Protein AF-A0AA41UBZ9-F1 (afdb_monomer)

Sequence (187 aa):
MSTANATAPNPLERLNDTIEAIHALTWMLHNTIRTGDDFADCASGIHTILTQQERALEGVYNDLHVSQAASAATPAKALRVVEPIGINSVRVTEPDGRMFITTPELAGVASTDTPVIWEEDATATATELRNRFIAEKVKEGVDVKDIAQAVNLRRAAVERIARQLQGEEPETPAEPATKPATGRKAS

Organism: NCBI:txid1335043

Radius of gyration: 28.23 Å; Cα contacts (8 Å, |Δi|>4): 101; chains: 1; bounding box: 41×63×103 Å

Mean predicted aligned error: 16.14 Å

Foldseek 3Di:
DDPDPPDDDDLVVLVVVLVVLVVVLVVVVVVCVVVVPDVVVCVVVSVVSVVVSVVSVVVSVVVVVVVVVVVVVPPPQPDFPWDDPDDFWTWGQHPVRDIDIDGCVVVVNPPPPDPPPPPPVPVDDPVNVLLVVLQVCVVVVHDLVVSCVVSVHDSVVSVQSNCVVVVNDPPPPDDPPDDPPDDDDDD

Structure (mmCIF, N/CA/C/O backbone):
data_AF-A0AA41UBZ9-F1
#
_entry.id   AF-A0AA41UBZ9-F1
#
loop_
_atom_site.group_PDB
_atom_site.id
_atom_site.type_symbol
_atom_site.label_atom_id
_atom_site.label_alt_id
_atom_site.label_comp_id
_atom_site.label_asym_id
_atom_site.label_entity_id
_atom_site.label_seq_id
_atom_site.pdbx_PDB_ins_code
_atom_site.Cartn_x
_atom_site.Cartn_y
_atom_site.Cartn_z
_atom_site.occupancy
_atom_site.B_iso_or_equiv
_atom_site.auth_seq_id
_atom_site.auth_comp_id
_atom_site.auth_asym_id
_atom_site.auth_atom_id
_atom_site.pdbx_PDB_model_num
ATOM 1 N N . MET A 1 1 ? -12.994 -34.336 -20.517 1.00 56.88 1 MET A N 1
ATOM 2 C CA . MET A 1 1 ? -13.003 -33.232 -19.536 1.00 56.88 1 MET A CA 1
ATOM 3 C C . MET A 1 1 ? -11.861 -32.303 -19.903 1.00 56.88 1 MET A C 1
ATOM 5 O O . MET A 1 1 ? -10.718 -32.712 -19.786 1.00 56.88 1 MET A O 1
ATOM 9 N N . SER A 1 2 ? -12.170 -31.143 -20.484 1.00 58.28 2 SER A N 1
ATOM 10 C CA . SER A 1 2 ? -11.165 -30.166 -20.916 1.00 58.28 2 SER A CA 1
ATOM 11 C C . SER A 1 2 ? -10.818 -29.279 -19.723 1.00 58.28 2 SER A C 1
ATOM 13 O O . SER A 1 2 ? -11.692 -28.572 -19.224 1.00 58.28 2 SER A O 1
ATOM 15 N N . THR A 1 3 ? -9.588 -29.353 -19.221 1.00 66.38 3 THR A N 1
ATOM 16 C CA . THR A 1 3 ? -9.070 -28.392 -18.242 1.00 66.38 3 THR A CA 1
ATOM 17 C C . THR A 1 3 ? -8.775 -27.106 -18.998 1.00 66.38 3 THR A C 1
ATOM 19 O O . THR A 1 3 ? -7.716 -26.973 -19.611 1.00 66.38 3 THR A O 1
ATOM 22 N N . ALA A 1 4 ? -9.748 -26.194 -19.027 1.00 62.50 4 ALA A N 1
ATOM 23 C CA . ALA A 1 4 ? -9.531 -24.852 -19.539 1.00 62.50 4 ALA A CA 1
ATOM 24 C C . ALA A 1 4 ? -8.310 -24.268 -18.819 1.00 62.50 4 ALA A C 1
ATOM 26 O O . ALA A 1 4 ? -8.281 -24.205 -17.590 1.00 62.50 4 ALA A O 1
ATOM 27 N N . ASN A 1 5 ? -7.280 -23.935 -19.593 1.00 69.19 5 ASN A N 1
ATOM 28 C CA . ASN A 1 5 ? -6.050 -23.346 -19.093 1.00 69.19 5 ASN A CA 1
ATOM 29 C C . ASN A 1 5 ? -6.406 -21.932 -18.620 1.00 69.19 5 ASN A C 1
ATOM 31 O O . ASN A 1 5 ? -6.471 -21.009 -19.429 1.00 69.19 5 ASN A O 1
ATOM 35 N N . ALA A 1 6 ? -6.781 -21.794 -17.348 1.00 73.81 6 ALA A N 1
ATOM 36 C CA . ALA A 1 6 ?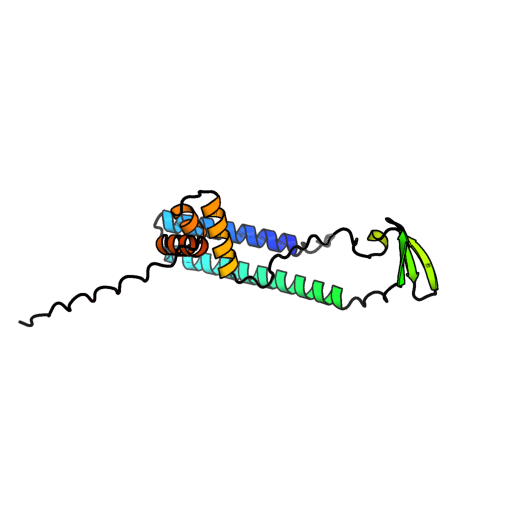 -7.095 -20.503 -16.763 1.00 73.81 6 ALA A CA 1
ATOM 37 C C . ALA A 1 6 ? -5.804 -19.687 -16.758 1.00 73.81 6 ALA A C 1
ATOM 39 O O . ALA A 1 6 ? -4.866 -20.001 -16.025 1.00 73.81 6 ALA A O 1
ATOM 40 N N . THR A 1 7 ? -5.735 -18.685 -17.632 1.00 84.31 7 THR A N 1
ATOM 41 C CA . THR A 1 7 ? -4.652 -17.706 -17.628 1.00 84.31 7 THR A CA 1
ATOM 42 C C . THR A 1 7 ? -4.556 -17.122 -16.226 1.00 84.31 7 THR A C 1
ATOM 44 O O . THR A 1 7 ? -5.570 -16.696 -15.670 1.00 84.31 7 THR A O 1
ATOM 47 N N . ALA A 1 8 ? -3.359 -17.153 -15.638 1.00 80.75 8 ALA A N 1
ATOM 48 C CA . ALA A 1 8 ? -3.143 -16.571 -14.323 1.00 80.75 8 ALA A CA 1
ATOM 49 C C . ALA A 1 8 ? -3.578 -15.090 -14.344 1.00 80.75 8 ALA A C 1
ATOM 51 O O . ALA A 1 8 ? -3.263 -14.395 -15.316 1.00 80.75 8 ALA A O 1
ATOM 52 N N . PRO A 1 9 ? -4.315 -14.620 -13.321 1.00 82.44 9 PRO A N 1
ATOM 53 C CA . PRO A 1 9 ? -4.788 -13.241 -13.267 1.00 82.44 9 PRO A CA 1
ATOM 54 C C . PRO A 1 9 ? -3.613 -12.263 -13.281 1.00 82.44 9 PRO A C 1
ATOM 56 O O . PRO A 1 9 ? -2.533 -12.559 -12.757 1.00 82.44 9 PRO A O 1
ATOM 59 N N . ASN A 1 10 ? -3.827 -11.100 -13.896 1.00 88.06 10 ASN A N 1
ATOM 60 C CA . ASN A 1 10 ? -2.797 -10.080 -14.042 1.00 88.06 10 ASN A CA 1
ATOM 61 C C . ASN A 1 10 ? -2.319 -9.626 -12.643 1.00 88.06 10 ASN A C 1
ATOM 63 O O . ASN A 1 10 ? -3.159 -9.386 -11.771 1.00 88.06 10 ASN A O 1
ATOM 67 N N . PRO A 1 11 ? -1.001 -9.474 -12.392 1.00 85.81 11 PRO A N 1
ATOM 68 C CA . PRO A 1 11 ? -0.491 -8.965 -11.116 1.00 85.81 11 PRO A CA 1
ATOM 69 C C . PRO A 1 11 ? -1.146 -7.653 -10.658 1.00 85.81 11 PRO A C 1
ATOM 71 O O . PRO A 1 11 ? -1.350 -7.463 -9.462 1.00 85.81 11 PRO A O 1
ATOM 74 N N . LEU A 1 12 ? -1.529 -6.777 -11.594 1.00 84.00 12 LEU A N 1
ATOM 75 C CA . LEU A 1 12 ? -2.236 -5.529 -11.294 1.00 84.00 12 LEU A CA 1
ATOM 76 C C . LEU A 1 12 ? -3.670 -5.758 -10.797 1.00 84.00 12 LEU A C 1
ATOM 78 O O . LEU A 1 12 ? -4.114 -5.056 -9.894 1.00 84.00 12 LEU A O 1
ATOM 82 N N . GLU A 1 13 ? -4.381 -6.748 -11.340 1.00 86.88 13 GLU A N 1
ATOM 83 C CA . GLU A 1 13 ? -5.726 -7.115 -10.869 1.00 86.88 13 GLU A CA 1
ATOM 84 C C . GLU A 1 13 ? -5.648 -7.665 -9.442 1.00 86.88 13 GLU A C 1
ATOM 86 O O . GLU A 1 13 ? -6.356 -7.199 -8.556 1.00 86.88 13 GLU A O 1
ATOM 91 N N . ARG A 1 14 ? -4.689 -8.563 -9.181 1.00 87.44 14 ARG A N 1
ATOM 92 C CA . ARG A 1 14 ? -4.442 -9.106 -7.835 1.00 87.44 14 ARG A CA 1
ATOM 93 C C . ARG A 1 14 ? -4.055 -8.025 -6.821 1.00 87.44 14 ARG A C 1
ATOM 95 O O . ARG A 1 14 ? -4.413 -8.123 -5.646 1.00 87.44 14 ARG A O 1
ATOM 102 N N . LEU A 1 15 ? -3.307 -7.008 -7.254 1.00 86.94 15 LEU A N 1
ATOM 103 C CA . LEU A 1 15 ? -2.982 -5.856 -6.415 1.00 86.94 15 LEU A CA 1
ATOM 104 C C . LEU A 1 15 ? -4.244 -5.062 -6.064 1.00 86.94 15 LEU A C 1
ATOM 106 O O . LEU A 1 15 ? -4.436 -4.728 -4.897 1.00 86.94 15 LEU A O 1
ATOM 110 N N . ASN A 1 16 ? -5.109 -4.802 -7.047 1.00 84.81 16 ASN A N 1
ATOM 111 C CA . ASN A 1 16 ? -6.379 -4.116 -6.820 1.00 84.81 16 ASN A CA 1
ATOM 112 C C . ASN A 1 16 ? -7.273 -4.892 -5.839 1.00 84.81 16 ASN A C 1
ATOM 114 O O . ASN A 1 16 ? -7.763 -4.308 -4.875 1.00 84.81 16 ASN A O 1
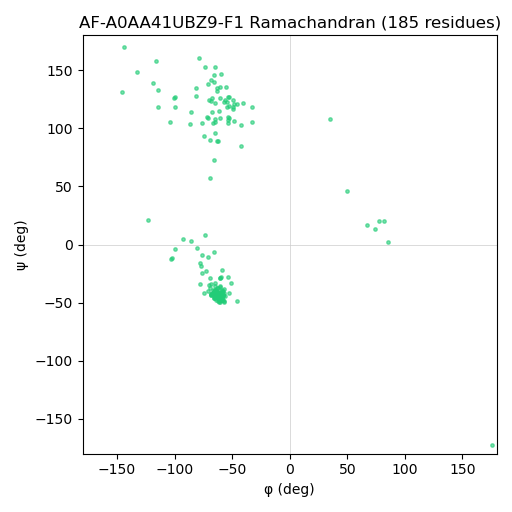ATOM 118 N N . ASP A 1 17 ? -7.387 -6.212 -6.005 1.00 85.69 17 ASP A N 1
ATOM 119 C CA . ASP A 1 17 ? -8.135 -7.079 -5.083 1.00 85.69 17 ASP A CA 1
ATOM 120 C C . ASP A 1 17 ? -7.603 -6.975 -3.642 1.00 85.69 17 ASP A C 1
ATOM 122 O O . ASP A 1 17 ? -8.367 -6.929 -2.675 1.00 85.69 17 ASP A O 1
ATOM 126 N N . THR A 1 18 ? -6.277 -6.895 -3.485 1.00 90.50 18 THR A N 1
ATOM 127 C CA . THR A 1 18 ? -5.636 -6.731 -2.171 1.00 90.50 18 THR A CA 1
ATOM 128 C C . THR A 1 18 ? -5.955 -5.358 -1.565 1.00 90.50 18 THR A C 1
ATOM 130 O O . THR A 1 18 ? -6.254 -5.257 -0.375 1.00 90.50 18 THR A O 1
ATOM 133 N N . ILE A 1 19 ? -5.943 -4.289 -2.369 1.00 82.19 19 ILE A N 1
ATOM 134 C CA . ILE A 1 19 ? -6.313 -2.935 -1.925 1.00 82.19 19 ILE A CA 1
ATOM 135 C C . ILE A 1 19 ? -7.766 -2.907 -1.434 1.00 82.19 19 I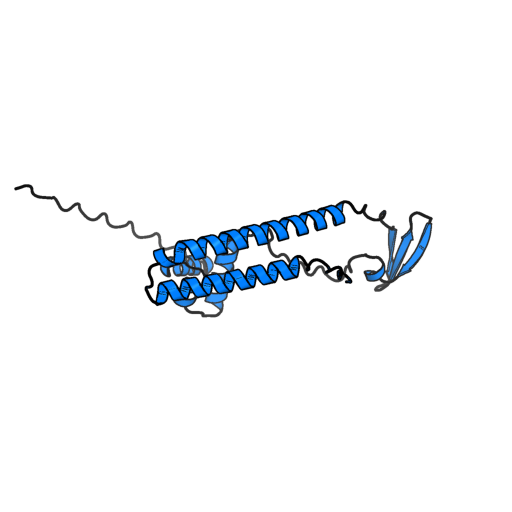LE A C 1
ATOM 137 O O . ILE A 1 19 ? -8.043 -2.392 -0.348 1.00 82.19 19 ILE A O 1
ATOM 141 N N . GLU A 1 20 ? -8.691 -3.498 -2.189 1.00 84.44 20 GLU A N 1
ATOM 142 C CA . GLU A 1 20 ? -10.101 -3.592 -1.802 1.00 84.44 20 GLU A CA 1
ATOM 143 C C . GLU A 1 20 ? -10.285 -4.387 -0.502 1.00 84.44 20 GLU A C 1
ATOM 145 O O . GLU A 1 20 ? -11.025 -3.959 0.392 1.00 84.44 20 GLU A O 1
ATOM 150 N N . ALA A 1 21 ? -9.557 -5.495 -0.338 1.00 84.62 21 ALA A N 1
ATOM 151 C CA . ALA A 1 21 ? -9.578 -6.284 0.890 1.00 84.62 21 ALA A CA 1
ATOM 152 C C . ALA A 1 21 ? -9.042 -5.505 2.105 1.00 84.62 21 ALA A C 1
ATOM 154 O O . ALA A 1 21 ? -9.610 -5.597 3.198 1.00 84.62 21 ALA A O 1
ATOM 155 N N . ILE A 1 22 ? -7.986 -4.702 1.927 1.00 87.38 22 ILE A N 1
ATOM 156 C CA . ILE A 1 22 ? -7.454 -3.825 2.979 1.00 87.38 22 ILE A CA 1
ATOM 157 C C . ILE A 1 22 ? -8.492 -2.767 3.365 1.00 87.38 22 ILE A C 1
ATOM 159 O O . ILE A 1 22 ? -8.746 -2.584 4.556 1.00 87.38 22 ILE A O 1
ATOM 163 N N . HIS A 1 23 ? -9.149 -2.120 2.399 1.00 83.50 23 HIS A N 1
ATOM 164 C CA . HIS A 1 23 ? -10.219 -1.159 2.686 1.00 83.50 23 HIS A CA 1
ATOM 165 C C . HIS A 1 23 ? -11.377 -1.796 3.465 1.00 83.50 23 HIS A C 1
ATOM 167 O O . HIS A 1 23 ? -11.857 -1.215 4.444 1.00 83.50 23 HIS A O 1
ATOM 173 N N . ALA A 1 24 ? -11.795 -3.004 3.081 1.00 82.00 24 ALA A N 1
ATOM 174 C CA . ALA A 1 24 ? -12.829 -3.750 3.792 1.00 82.00 24 ALA A CA 1
ATOM 175 C C . ALA A 1 24 ? -12.410 -4.071 5.239 1.00 82.00 24 ALA A C 1
ATOM 177 O O . ALA A 1 24 ? -13.197 -3.871 6.168 1.00 82.00 24 ALA A O 1
ATOM 178 N N . LEU A 1 25 ? -11.159 -4.496 5.452 1.00 87.31 25 LEU A N 1
ATOM 179 C CA . LEU A 1 25 ? -10.606 -4.736 6.786 1.00 87.31 25 LEU A CA 1
ATOM 180 C C . LEU A 1 25 ? -10.588 -3.453 7.626 1.00 87.31 25 LEU A C 1
ATOM 182 O O . LEU A 1 25 ? -11.034 -3.468 8.772 1.00 87.31 25 LEU A O 1
ATOM 186 N N . THR A 1 26 ? -10.120 -2.335 7.069 1.00 86.19 26 THR A N 1
ATOM 187 C CA . THR A 1 26 ? -10.115 -1.035 7.755 1.00 86.19 26 THR A CA 1
ATOM 188 C C . THR A 1 26 ? -11.523 -0.622 8.177 1.00 86.19 26 THR A C 1
ATOM 190 O O . THR A 1 26 ? -11.721 -0.183 9.312 1.00 86.19 26 THR A O 1
ATOM 193 N N . TRP A 1 27 ? -12.514 -0.802 7.303 1.00 84.06 27 TRP A N 1
ATOM 194 C CA . TRP A 1 27 ? -13.910 -0.500 7.614 1.00 84.06 27 TRP A CA 1
ATOM 195 C C . TRP A 1 27 ? -14.478 -1.414 8.709 1.00 84.06 27 TRP A C 1
ATOM 197 O O . TRP A 1 27 ? -15.176 -0.941 9.610 1.00 84.06 27 TRP A O 1
ATOM 207 N N . MET A 1 28 ? -14.149 -2.707 8.681 1.00 87.94 28 MET A N 1
ATOM 208 C CA . MET A 1 28 ? -14.546 -3.656 9.723 1.00 87.94 28 MET A CA 1
ATOM 209 C C . MET A 1 28 ? -13.963 -3.253 11.083 1.00 87.94 28 MET A C 1
ATOM 211 O O . MET A 1 28 ? -14.715 -3.106 12.044 1.00 87.94 28 MET A O 1
ATOM 215 N N . LEU A 1 29 ? -12.656 -2.974 11.143 1.00 88.25 29 LEU A N 1
ATOM 216 C CA . LEU A 1 29 ? -11.975 -2.516 12.359 1.00 88.25 29 LEU A CA 1
ATOM 217 C C . LEU A 1 29 ? -12.593 -1.226 12.902 1.00 88.25 29 LEU A C 1
ATOM 219 O O . LEU A 1 29 ? -12.836 -1.114 14.102 1.00 88.25 29 LEU A O 1
ATOM 223 N N . HIS A 1 30 ? -12.885 -0.263 12.025 1.00 86.31 30 HIS A N 1
ATOM 224 C CA . HIS A 1 30 ? -13.543 0.979 12.415 1.00 86.31 30 HIS A CA 1
ATOM 225 C C . HIS A 1 30 ? -14.895 0.719 13.092 1.00 86.31 30 HIS A C 1
ATOM 227 O O . HIS A 1 30 ? -15.191 1.323 14.124 1.00 86.31 30 HIS A O 1
ATOM 233 N N . ASN A 1 31 ? -15.702 -0.196 12.547 1.00 84.94 31 ASN A N 1
ATOM 234 C CA . ASN A 1 31 ? -16.989 -0.540 13.141 1.00 84.94 31 ASN A CA 1
ATOM 235 C C . ASN A 1 31 ? -16.849 -1.265 14.478 1.00 84.94 31 ASN A C 1
ATOM 237 O O . ASN A 1 31 ? -17.540 -0.856 15.402 1.00 84.94 31 ASN A O 1
ATOM 241 N N . THR A 1 32 ? -15.938 -2.235 14.609 1.00 87.38 32 THR A N 1
ATOM 242 C CA . THR A 1 32 ? -15.663 -2.936 15.879 1.00 87.38 32 THR A CA 1
ATOM 243 C C . THR A 1 32 ? -15.288 -1.952 16.991 1.00 87.38 32 THR A C 1
ATOM 245 O O . THR A 1 32 ? -15.814 -2.020 18.099 1.00 87.38 32 THR A O 1
ATOM 248 N N . ILE A 1 33 ? -14.431 -0.966 16.688 1.00 87.75 33 ILE A N 1
ATOM 249 C CA . ILE A 1 33 ? -14.075 0.094 17.648 1.00 87.75 33 ILE A CA 1
ATOM 250 C C . ILE A 1 33 ? -15.307 0.936 18.005 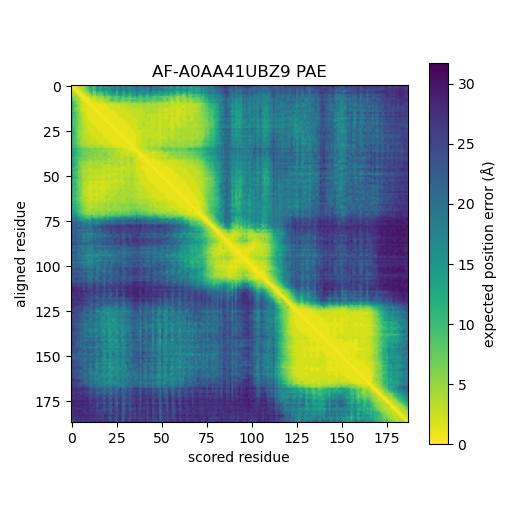1.00 87.75 33 ILE A C 1
ATOM 252 O O . ILE A 1 33 ? -15.512 1.287 19.166 1.00 87.75 33 ILE A O 1
ATOM 256 N N . ARG A 1 34 ? -16.121 1.295 17.007 1.00 87.06 34 ARG A N 1
ATOM 257 C CA . ARG A 1 34 ? -17.271 2.192 17.180 1.00 87.06 34 ARG A CA 1
ATOM 258 C C . ARG A 1 34 ? -18.411 1.551 17.973 1.00 87.06 34 ARG A C 1
ATOM 260 O O . ARG A 1 34 ? -19.106 2.266 18.690 1.00 87.06 34 ARG A O 1
ATOM 267 N N . THR A 1 35 ? -18.636 0.249 17.823 1.00 93.12 35 THR A N 1
ATOM 268 C CA . THR A 1 35 ? -19.663 -0.503 18.561 1.00 93.12 35 THR A CA 1
ATOM 269 C C . THR A 1 35 ? -19.243 -0.809 19.995 1.00 93.12 35 THR A C 1
ATOM 271 O O . THR A 1 35 ? -20.111 -1.024 20.837 1.00 93.12 35 THR A O 1
ATOM 274 N N . GLY A 1 36 ? -17.942 -0.737 20.295 1.00 93.06 36 GLY A N 1
ATOM 275 C CA . GLY A 1 36 ? -17.396 -1.095 21.603 1.00 93.06 36 GLY A CA 1
ATOM 276 C C . GLY A 1 36 ? -17.284 -2.605 21.799 1.00 93.06 36 GLY A C 1
ATOM 277 O O . GLY A 1 36 ? -17.219 -3.056 22.942 1.00 93.06 36 GLY A O 1
ATOM 278 N N . ASP A 1 37 ? -17.279 -3.366 20.703 1.00 90.81 37 ASP A N 1
ATOM 279 C CA . ASP A 1 37 ? -17.047 -4.805 20.741 1.00 90.81 37 ASP A CA 1
ATOM 280 C C . ASP A 1 37 ? -15.613 -5.084 21.216 1.00 90.81 37 ASP A C 1
ATOM 282 O O . ASP A 1 37 ? -14.680 -4.321 20.929 1.00 90.81 37 ASP A O 1
ATOM 286 N N . ASP A 1 38 ? -15.426 -6.177 21.956 1.00 91.62 38 ASP A N 1
ATOM 287 C CA . ASP A 1 38 ? -14.102 -6.544 22.443 1.00 91.62 38 ASP A CA 1
ATOM 288 C C . ASP A 1 38 ? -13.211 -6.967 21.267 1.00 91.62 38 ASP A C 1
ATOM 290 O O . ASP A 1 38 ? -13.506 -7.898 20.513 1.00 91.62 38 ASP A O 1
ATOM 294 N N . PHE A 1 39 ? -12.074 -6.289 21.122 1.00 87.56 39 PHE A N 1
ATOM 295 C CA . PHE A 1 39 ? -11.075 -6.634 20.117 1.00 87.56 39 PHE A CA 1
ATOM 296 C C . PHE A 1 39 ? -10.538 -8.051 20.290 1.00 87.56 39 PHE A C 1
ATOM 298 O O . PHE A 1 39 ? -10.123 -8.659 19.302 1.00 87.56 39 PHE A O 1
ATOM 305 N N . ALA A 1 40 ? -10.541 -8.578 21.517 1.00 89.88 40 ALA A N 1
ATOM 306 C CA . ALA A 1 40 ? -10.102 -9.935 21.801 1.00 89.88 40 ALA A CA 1
ATOM 307 C C . ALA A 1 40 ? -10.895 -10.972 20.991 1.00 89.88 40 ALA A C 1
ATOM 309 O O . ALA A 1 40 ? -10.292 -11.907 20.458 1.00 89.88 40 ALA A O 1
ATOM 310 N N . ASP A 1 41 ? -12.200 -10.755 20.804 1.00 87.12 41 ASP A N 1
ATOM 311 C CA . ASP A 1 41 ? -13.085 -11.682 20.090 1.00 87.12 41 ASP A CA 1
ATOM 312 C C . ASP A 1 41 ? -12.783 -11.731 18.584 1.00 87.12 41 ASP A C 1
ATOM 314 O O . ASP A 1 41 ? -12.965 -12.757 17.929 1.00 87.12 41 ASP A O 1
ATOM 318 N N . CYS A 1 42 ? -12.266 -10.634 18.024 1.00 85.75 42 CYS A N 1
ATOM 319 C CA . CYS A 1 42 ? -11.956 -10.512 16.598 1.00 85.75 42 CYS A CA 1
ATOM 320 C C . CYS A 1 42 ? -10.460 -10.655 16.272 1.00 85.75 42 CYS A C 1
ATOM 322 O O . CYS A 1 42 ? -10.101 -10.814 15.102 1.00 85.75 42 CYS A O 1
ATOM 324 N N . ALA A 1 43 ? -9.573 -10.627 17.272 1.00 83.56 43 ALA A N 1
ATOM 325 C CA . ALA A 1 43 ? -8.122 -10.550 17.085 1.00 83.56 43 ALA A CA 1
ATOM 326 C C . ALA A 1 43 ? -7.557 -11.689 16.221 1.00 83.56 43 ALA A C 1
ATOM 328 O O . ALA A 1 43 ? -6.729 -11.449 15.341 1.00 83.56 43 ALA A O 1
ATOM 329 N N . SER A 1 44 ? -8.028 -12.924 16.424 1.00 83.12 44 SER A N 1
ATOM 330 C CA . SER A 1 44 ? -7.576 -14.085 15.641 1.00 83.12 44 SER A CA 1
ATOM 331 C C . SER A 1 44 ? -8.002 -14.000 14.168 1.00 83.12 44 SER A C 1
ATOM 333 O O . SER A 1 44 ? -7.208 -14.297 13.269 1.00 83.12 44 SER A O 1
ATOM 335 N N . GLY A 1 45 ? -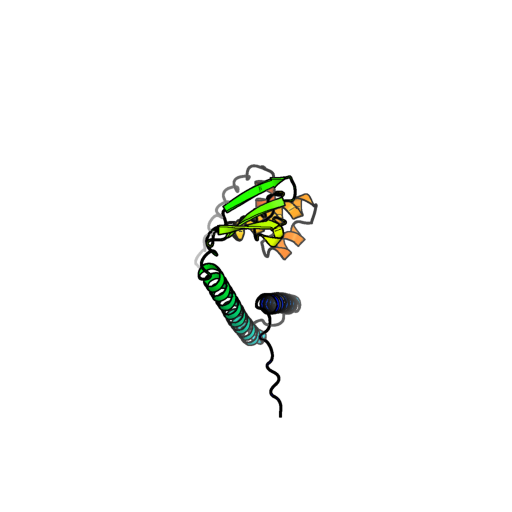9.224 -13.525 13.905 1.00 85.12 45 GLY A N 1
ATOM 336 C CA . GLY A 1 45 ? -9.725 -13.303 12.547 1.00 85.12 45 GLY A CA 1
ATOM 337 C C . GLY A 1 45 ? -8.952 -12.196 11.832 1.00 85.12 45 GLY A C 1
ATOM 338 O O . GLY A 1 45 ? -8.484 -12.394 10.713 1.00 85.12 45 GLY A O 1
ATOM 339 N N . ILE A 1 46 ? -8.726 -11.070 12.514 1.00 86.19 46 ILE A N 1
ATOM 340 C CA . ILE A 1 46 ? -7.931 -9.945 12.001 1.00 86.19 46 ILE A CA 1
ATOM 341 C C . ILE A 1 46 ? -6.510 -10.403 11.660 1.00 86.19 46 ILE A C 1
ATOM 343 O O . ILE A 1 46 ? -6.024 -10.131 10.564 1.00 86.19 46 ILE A O 1
ATOM 347 N N . HIS A 1 47 ? -5.857 -11.141 12.561 1.00 85.50 47 HIS A N 1
ATOM 348 C CA . HIS A 1 47 ? -4.519 -11.677 12.319 1.00 85.50 47 HIS A CA 1
ATOM 349 C C . HIS A 1 47 ? -4.480 -12.607 11.098 1.00 85.50 47 HIS A C 1
ATOM 351 O O . HIS A 1 47 ? -3.568 -12.511 10.275 1.00 85.50 47 HIS A O 1
ATOM 357 N N . THR A 1 48 ? -5.490 -13.468 10.945 1.00 85.69 48 THR A N 1
ATOM 358 C CA . THR A 1 48 ? -5.596 -14.380 9.799 1.00 85.69 48 THR A CA 1
ATOM 359 C C . THR A 1 48 ? -5.733 -13.611 8.488 1.00 85.69 48 THR A C 1
ATOM 361 O O . THR A 1 48 ? -5.017 -13.910 7.534 1.00 85.69 48 THR A O 1
ATOM 364 N N . ILE A 1 49 ? -6.600 -12.593 8.446 1.00 87.00 49 ILE A N 1
ATOM 365 C CA . ILE A 1 49 ? -6.788 -11.751 7.258 1.00 87.00 49 ILE A CA 1
ATOM 366 C C . ILE A 1 49 ? -5.487 -11.022 6.919 1.00 87.00 49 ILE A C 1
ATOM 368 O O . ILE A 1 49 ? -5.039 -11.094 5.780 1.00 87.00 49 ILE A O 1
ATOM 372 N N . LEU A 1 50 ? -4.841 -10.377 7.895 1.00 87.81 50 LEU A N 1
ATOM 373 C CA . LEU A 1 50 ? -3.575 -9.670 7.673 1.00 87.81 50 LEU A CA 1
ATOM 374 C C . LEU A 1 50 ? -2.484 -10.600 7.130 1.00 87.81 50 LEU A C 1
ATOM 376 O O . LEU A 1 50 ? -1.822 -10.253 6.158 1.00 87.81 50 LEU A O 1
ATOM 380 N N . THR A 1 51 ? -2.358 -11.807 7.686 1.00 88.94 51 THR A N 1
ATOM 381 C CA . THR A 1 51 ? -1.400 -12.818 7.205 1.00 88.94 51 THR A CA 1
ATOM 382 C C . THR A 1 51 ? -1.703 -13.252 5.766 1.00 88.94 51 THR A C 1
ATOM 384 O O . THR A 1 51 ? -0.793 -13.501 4.976 1.00 88.94 51 THR A O 1
ATOM 387 N N . GLN A 1 52 ? -2.982 -13.362 5.395 1.00 86.94 52 GLN A N 1
ATOM 388 C CA . GLN A 1 52 ? -3.371 -13.677 4.018 1.00 86.94 52 GLN A CA 1
ATOM 389 C C . GLN A 1 52 ? -3.036 -12.530 3.060 1.00 86.94 52 GLN A C 1
ATOM 391 O O . GLN A 1 52 ? -2.508 -12.792 1.981 1.00 86.94 52 GLN A O 1
ATOM 396 N N . GLN A 1 53 ? -3.292 -11.282 3.462 1.00 89.69 53 GLN A N 1
ATOM 397 C CA . GLN A 1 53 ? -2.964 -10.106 2.653 1.00 89.69 53 GLN A CA 1
ATOM 398 C C . GLN A 1 53 ? -1.451 -9.935 2.477 1.00 89.69 53 GLN A C 1
ATOM 400 O O . GLN A 1 53 ? -0.996 -9.654 1.373 1.00 89.69 53 GLN A O 1
ATOM 405 N N . GLU A 1 54 ? -0.658 -10.183 3.523 1.00 90.06 54 GLU A N 1
ATOM 406 C CA . GLU A 1 54 ? 0.808 -10.179 3.452 1.00 90.06 54 GLU A CA 1
ATOM 407 C C . GLU A 1 54 ? 1.319 -11.171 2.398 1.00 90.06 54 GLU A C 1
ATOM 409 O O . GLU A 1 54 ? 2.068 -10.794 1.498 1.00 90.06 54 GLU A O 1
ATOM 414 N N . ARG A 1 55 ? 0.836 -12.419 2.435 1.00 90.50 55 ARG A N 1
ATOM 415 C CA . ARG A 1 55 ? 1.203 -13.446 1.446 1.00 90.50 55 ARG A CA 1
ATOM 416 C C . ARG A 1 55 ? 0.756 -13.089 0.029 1.00 90.50 55 ARG A C 1
ATOM 418 O O . ARG A 1 55 ? 1.461 -13.392 -0.933 1.00 90.50 55 ARG A O 1
ATOM 425 N N . ALA A 1 56 ? -0.419 -12.479 -0.121 1.00 88.00 56 ALA A N 1
ATOM 426 C CA . ALA A 1 56 ? -0.921 -12.054 -1.424 1.00 88.00 56 ALA A CA 1
ATOM 427 C C . ALA A 1 56 ? -0.028 -10.962 -2.034 1.00 88.00 56 ALA A C 1
ATOM 429 O O . ALA A 1 56 ? 0.369 -11.085 -3.197 1.00 88.00 56 ALA A O 1
ATOM 430 N N . LEU A 1 57 ? 0.342 -9.957 -1.234 1.00 88.56 57 LEU A N 1
ATOM 431 C CA . LEU A 1 57 ? 1.248 -8.876 -1.625 1.00 88.56 57 LEU A CA 1
ATOM 432 C C . LEU A 1 57 ? 2.649 -9.384 -1.956 1.00 88.56 57 LEU A C 1
ATOM 434 O O . LEU A 1 57 ? 3.213 -8.974 -2.967 1.00 88.56 57 LEU A O 1
ATOM 438 N N . GLU A 1 58 ? 3.194 -10.302 -1.158 1.00 92.50 58 GLU A N 1
ATOM 439 C CA . GLU A 1 58 ? 4.484 -10.937 -1.442 1.00 92.50 58 GLU A CA 1
ATOM 440 C C . GLU A 1 58 ? 4.460 -11.661 -2.799 1.00 92.50 58 GLU A C 1
ATOM 442 O O . GLU A 1 58 ? 5.394 -11.545 -3.593 1.00 92.50 58 GLU A O 1
ATOM 447 N N . GLY A 1 59 ? 3.354 -12.342 -3.119 1.00 89.69 59 GLY A N 1
ATOM 448 C CA . GLY A 1 59 ? 3.148 -12.954 -4.430 1.00 89.69 59 GLY A CA 1
ATOM 449 C C . GLY A 1 59 ? 3.165 -11.936 -5.574 1.00 89.69 59 GLY A C 1
ATOM 450 O O . GLY A 1 59 ? 3.893 -12.124 -6.545 1.00 89.69 59 GLY A O 1
ATOM 451 N N . VAL A 1 60 ? 2.408 -10.842 -5.450 1.00 91.19 60 VAL A N 1
ATOM 452 C CA . VAL A 1 60 ? 2.378 -9.767 -6.461 1.00 91.19 60 VAL A CA 1
ATOM 453 C C . VAL A 1 60 ? 3.759 -9.129 -6.632 1.00 91.19 60 VAL A C 1
ATOM 455 O O . VAL A 1 60 ? 4.199 -8.905 -7.759 1.00 91.19 60 VAL A O 1
ATOM 458 N N . TYR A 1 61 ? 4.460 -8.863 -5.530 1.00 90.06 61 TYR A N 1
ATOM 459 C CA . TYR A 1 61 ? 5.805 -8.297 -5.550 1.00 90.06 61 TYR A CA 1
ATOM 460 C C . TYR A 1 61 ? 6.783 -9.186 -6.326 1.00 90.06 61 TYR A C 1
ATOM 462 O O . TYR A 1 61 ? 7.493 -8.702 -7.210 1.00 90.06 61 TYR A O 1
ATOM 470 N N . ASN A 1 62 ? 6.780 -10.492 -6.048 1.00 91.50 62 ASN A N 1
ATOM 471 C CA . ASN A 1 62 ? 7.633 -11.449 -6.746 1.00 91.50 62 ASN A CA 1
ATOM 472 C C . ASN A 1 62 ? 7.312 -11.511 -8.248 1.00 91.50 62 ASN A C 1
ATOM 474 O O . ASN A 1 62 ? 8.233 -11.498 -9.066 1.00 91.50 62 ASN A O 1
ATOM 478 N N . ASP A 1 63 ? 6.031 -11.501 -8.624 1.00 88.88 63 ASP A N 1
ATOM 479 C CA . ASP A 1 63 ? 5.606 -11.517 -10.030 1.00 88.88 63 ASP A CA 1
ATOM 480 C C . ASP A 1 63 ? 6.069 -10.260 -10.787 1.00 88.88 63 ASP A C 1
ATOM 482 O O . ASP A 1 63 ? 6.559 -10.345 -11.920 1.00 88.88 63 ASP A O 1
ATOM 486 N N . LEU A 1 64 ? 5.968 -9.086 -10.155 1.00 88.12 64 LEU A N 1
ATOM 487 C CA . LEU A 1 64 ? 6.455 -7.829 -10.725 1.00 88.12 64 LEU A CA 1
ATOM 488 C C . LEU A 1 64 ?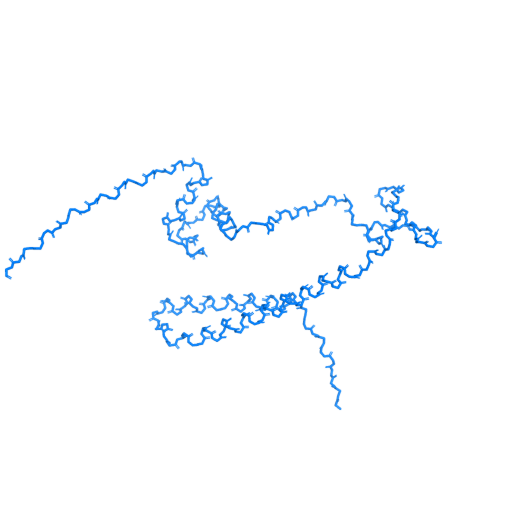 7.979 -7.826 -10.855 1.00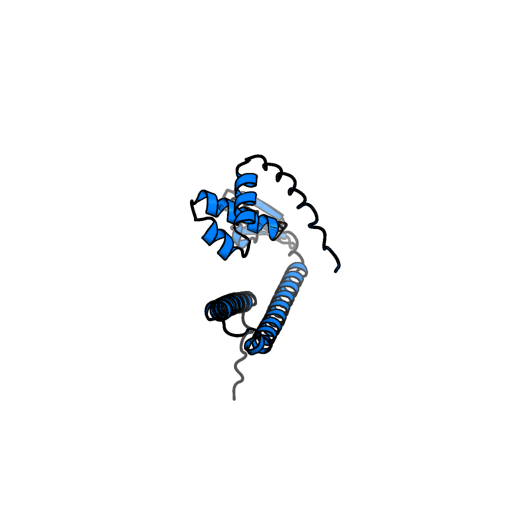 88.12 64 LEU A C 1
ATOM 490 O O . LEU A 1 64 ? 8.499 -7.410 -11.891 1.00 88.12 64 LEU A O 1
ATOM 494 N N . HIS A 1 65 ? 8.699 -8.333 -9.854 1.00 88.88 65 HIS A N 1
ATOM 495 C CA . HIS A 1 65 ? 10.157 -8.402 -9.894 1.00 88.88 65 HIS A CA 1
ATOM 496 C C . HIS A 1 65 ? 10.655 -9.346 -10.998 1.00 88.88 65 HIS A C 1
ATOM 498 O O . HIS A 1 65 ? 11.560 -8.994 -11.755 1.00 88.88 65 HIS A O 1
ATOM 504 N N . VAL A 1 66 ? 10.019 -10.511 -11.159 1.00 89.44 66 VAL A N 1
ATOM 505 C CA . VAL A 1 66 ? 10.306 -11.442 -12.262 1.00 89.44 66 VAL A CA 1
ATOM 506 C C . VAL A 1 66 ? 10.001 -10.796 -13.613 1.00 89.44 66 VAL A C 1
ATOM 508 O O . VAL A 1 66 ? 10.808 -10.904 -14.536 1.00 89.44 66 VAL A O 1
ATOM 511 N N . SER A 1 67 ? 8.880 -10.081 -13.732 1.00 85.69 67 SER A N 1
ATOM 512 C CA . SER A 1 67 ? 8.504 -9.377 -14.965 1.00 85.69 67 SER A CA 1
ATOM 513 C C . SER A 1 67 ? 9.504 -8.274 -15.322 1.00 85.69 67 SER A C 1
ATOM 515 O O . SER A 1 67 ? 9.899 -8.136 -16.481 1.00 85.69 67 SER A O 1
ATOM 517 N N . GLN A 1 68 ? 9.979 -7.525 -14.326 1.00 85.00 68 GLN A N 1
ATOM 518 C CA . GLN A 1 68 ? 11.006 -6.502 -14.502 1.00 85.00 68 GLN A CA 1
ATOM 519 C C . GLN A 1 68 ? 12.349 -7.121 -14.909 1.00 85.00 68 GLN A C 1
ATOM 521 O O . GLN A 1 68 ? 12.988 -6.638 -15.843 1.00 85.00 68 GLN A O 1
ATOM 526 N N . ALA A 1 69 ? 12.755 -8.218 -14.265 1.00 83.81 69 ALA A N 1
ATOM 527 C CA . ALA A 1 69 ? 13.965 -8.951 -14.618 1.00 83.81 69 ALA A CA 1
ATOM 528 C C . ALA A 1 69 ? 13.888 -9.527 -16.041 1.00 83.81 69 ALA A C 1
ATOM 530 O O . ALA A 1 69 ? 14.856 -9.426 -16.789 1.00 83.81 69 ALA A O 1
ATOM 531 N N . ALA A 1 70 ? 12.736 -10.062 -16.456 1.00 81.69 70 ALA A N 1
ATOM 532 C CA . ALA A 1 70 ? 12.509 -10.539 -17.821 1.00 81.69 70 ALA A CA 1
ATOM 533 C C . ALA A 1 70 ? 12.563 -9.394 -18.848 1.00 81.69 70 ALA A C 1
ATOM 535 O O . ALA A 1 70 ? 13.157 -9.541 -19.920 1.00 81.69 70 ALA A O 1
ATOM 536 N N . SER A 1 71 ? 12.011 -8.227 -18.505 1.00 78.19 71 SER A N 1
ATOM 537 C CA . SER A 1 71 ? 12.115 -7.024 -19.334 1.00 78.19 71 SER A CA 1
ATOM 538 C C . SER A 1 71 ? 13.557 -6.519 -19.446 1.00 78.19 71 SER A C 1
ATOM 540 O O . SER A 1 71 ? 13.941 -6.042 -20.509 1.00 78.19 71 SER A O 1
ATOM 542 N N . ALA A 1 72 ? 14.360 -6.628 -18.384 1.00 75.50 72 ALA A N 1
ATOM 543 C CA . ALA A 1 72 ? 15.765 -6.213 -18.377 1.00 75.50 72 ALA A CA 1
ATOM 544 C C . ALA A 1 72 ? 16.691 -7.227 -19.073 1.00 75.50 72 ALA A C 1
ATOM 546 O O . ALA A 1 72 ? 17.679 -6.847 -19.698 1.00 75.50 72 ALA A O 1
ATOM 547 N N . ALA A 1 73 ? 16.370 -8.520 -18.972 1.00 74.69 73 ALA A N 1
ATOM 548 C CA . ALA A 1 73 ? 17.099 -9.612 -19.611 1.00 74.69 73 ALA A CA 1
ATOM 549 C C . ALA A 1 73 ? 16.773 -9.752 -21.101 1.00 74.69 73 ALA A C 1
ATOM 551 O O . ALA A 1 73 ? 17.527 -10.403 -21.824 1.00 74.69 73 ALA A O 1
ATOM 552 N N . THR A 1 74 ? 15.681 -9.141 -21.572 1.00 65.69 74 THR A N 1
ATOM 553 C CA . THR A 1 74 ? 15.460 -8.953 -23.004 1.00 65.69 74 THR A CA 1
ATOM 554 C C . THR A 1 74 ? 16.563 -8.012 -23.482 1.00 65.69 74 THR A C 1
ATOM 556 O O . THR A 1 74 ? 16.519 -6.828 -23.144 1.00 65.69 74 THR A O 1
ATOM 559 N N . PRO A 1 75 ? 17.591 -8.511 -24.201 1.00 54.34 75 PRO A N 1
ATOM 560 C CA . PRO A 1 75 ? 18.705 -7.672 -24.607 1.00 54.34 75 PRO A CA 1
ATOM 561 C C . PRO A 1 75 ? 18.101 -6.518 -25.386 1.00 54.34 75 PRO A C 1
ATOM 563 O O . PRO A 1 75 ? 17.334 -6.778 -26.316 1.00 54.34 75 PRO A O 1
ATOM 566 N N . ALA A 1 76 ? 18.394 -5.280 -24.966 1.00 54.59 76 ALA A N 1
ATOM 567 C CA . ALA A 1 76 ? 18.005 -4.070 -25.677 1.00 54.59 76 ALA A CA 1
ATOM 568 C C . ALA A 1 76 ? 18.262 -4.339 -27.154 1.00 54.59 76 ALA A C 1
ATOM 570 O O . ALA A 1 76 ? 19.422 -4.450 -27.558 1.00 54.59 76 ALA A O 1
ATOM 571 N N . LYS A 1 77 ? 17.185 -4.617 -27.904 1.00 54.84 77 LYS A N 1
ATOM 572 C CA . LYS A 1 77 ? 17.252 -5.098 -29.281 1.00 54.84 77 LYS A CA 1
ATOM 573 C C . LYS A 1 77 ? 18.144 -4.099 -29.986 1.00 54.84 77 LYS A C 1
ATOM 575 O O . LYS A 1 77 ? 17.748 -2.939 -30.054 1.00 54.84 77 LYS A O 1
ATOM 580 N N . ALA A 1 78 ? 19.357 -4.552 -30.327 1.00 55.53 78 ALA A N 1
ATOM 581 C CA . ALA A 1 78 ? 20.541 -3.718 -30.519 1.00 55.53 78 ALA A CA 1
ATOM 582 C C . ALA A 1 78 ? 20.156 -2.353 -31.077 1.00 55.53 78 ALA A C 1
ATOM 584 O O . ALA A 1 78 ? 19.529 -2.318 -32.138 1.00 55.53 78 ALA A O 1
ATOM 585 N N . LEU A 1 79 ? 20.453 -1.297 -30.303 1.00 52.31 79 LEU A N 1
ATOM 586 C CA . LEU A 1 79 ? 20.075 0.089 -30.576 1.00 52.31 79 LEU A CA 1
ATOM 587 C C . LEU A 1 79 ? 20.048 0.329 -32.089 1.00 52.31 79 LEU A C 1
ATOM 589 O O . LEU A 1 79 ? 21.089 0.385 -32.744 1.00 52.31 79 LEU A O 1
ATOM 593 N N . ARG A 1 80 ? 18.839 0.415 -32.645 1.00 61.25 80 ARG A N 1
ATOM 594 C CA . ARG A 1 80 ? 18.648 0.877 -34.014 1.00 61.25 80 ARG A CA 1
ATOM 595 C C . ARG A 1 80 ? 19.145 2.318 -34.038 1.00 61.25 80 ARG A C 1
ATOM 597 O O . ARG A 1 80 ? 18.804 3.091 -33.145 1.00 61.25 80 ARG A O 1
ATOM 604 N N . VAL A 1 81 ? 19.965 2.684 -35.018 1.00 61.62 81 VAL A N 1
ATOM 605 C CA . VAL A 1 81 ? 20.279 4.102 -35.226 1.00 61.62 81 VAL A CA 1
ATOM 606 C C . VAL A 1 81 ? 18.982 4.750 -35.690 1.00 61.62 81 VAL A C 1
ATOM 608 O O . VAL A 1 81 ? 18.446 4.380 -36.737 1.00 61.62 81 VAL A O 1
ATOM 611 N N . VAL A 1 82 ? 18.443 5.636 -34.855 1.00 67.38 82 VAL A N 1
ATOM 612 C CA 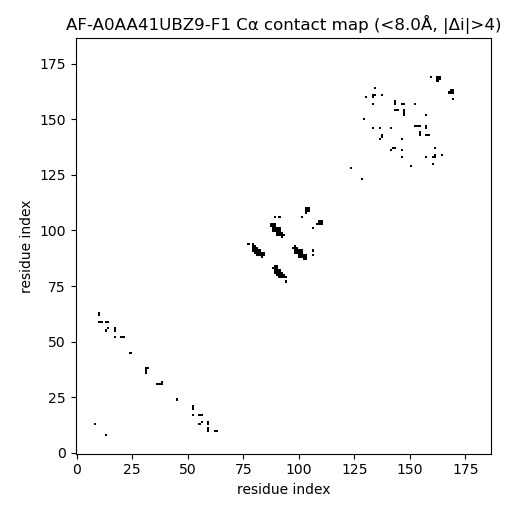. VAL A 1 82 ? 17.202 6.358 -35.119 1.00 67.38 82 VAL A CA 1
ATOM 613 C C . VAL A 1 82 ? 17.566 7.781 -35.518 1.00 67.38 82 VAL A C 1
ATOM 615 O O . VAL A 1 82 ? 17.959 8.579 -34.671 1.00 67.38 82 VAL A O 1
ATOM 618 N N . GLU A 1 83 ? 17.450 8.100 -36.806 1.00 76.06 83 GLU A N 1
ATOM 619 C CA . GLU A 1 83 ? 17.655 9.465 -37.305 1.00 76.06 83 GLU A CA 1
ATOM 620 C C . GLU A 1 83 ? 16.297 10.144 -37.533 1.00 76.06 83 GLU A C 1
ATOM 622 O O . GLU A 1 83 ? 15.460 9.599 -38.263 1.00 76.06 83 GLU A O 1
ATOM 627 N N . PRO A 1 84 ? 16.039 11.329 -36.957 1.00 78.12 84 PRO A N 1
ATOM 628 C CA . PRO A 1 84 ? 14.831 12.083 -37.265 1.00 78.12 84 PRO A CA 1
ATOM 629 C C . PRO A 1 84 ? 14.882 12.589 -38.715 1.00 78.12 84 PRO A C 1
ATOM 631 O O . PRO A 1 84 ? 15.836 13.253 -39.115 1.00 78.12 84 PRO A O 1
ATOM 634 N N . ILE A 1 85 ? 13.848 12.287 -39.511 1.00 85.62 85 ILE A N 1
ATOM 635 C CA . ILE A 1 85 ? 13.707 12.783 -40.900 1.00 85.62 85 ILE A CA 1
ATOM 636 C C . ILE A 1 85 ? 12.675 13.928 -40.974 1.00 85.62 85 ILE A C 1
ATOM 638 O O . ILE A 1 85 ? 12.583 14.637 -41.972 1.00 85.62 85 ILE A O 1
ATOM 642 N N . GLY A 1 86 ? 11.895 14.139 -39.912 1.00 77.81 86 GLY A N 1
ATOM 643 C CA . GLY A 1 86 ? 10.877 15.183 -39.818 1.00 77.81 86 GLY A CA 1
ATOM 644 C C . GLY A 1 86 ? 10.092 15.085 -38.511 1.00 77.81 86 GLY A C 1
ATOM 645 O O . GLY A 1 86 ? 10.425 14.275 -37.651 1.00 77.81 86 GLY A O 1
ATOM 646 N N . ILE A 1 87 ? 9.032 15.889 -38.380 1.00 76.56 87 ILE A N 1
ATOM 647 C CA . ILE A 1 87 ? 8.252 16.022 -37.133 1.00 76.56 87 ILE A CA 1
ATOM 648 C C . ILE A 1 87 ? 7.629 14.682 -36.694 1.00 76.56 87 ILE A C 1
ATOM 650 O O . ILE A 1 87 ? 7.630 14.372 -35.513 1.00 76.56 87 ILE A O 1
ATOM 654 N N . ASN A 1 88 ? 7.175 13.851 -37.642 1.00 80.81 88 ASN A N 1
ATOM 655 C CA . ASN A 1 88 ? 6.437 12.608 -37.357 1.00 80.81 88 ASN A CA 1
ATOM 656 C C . ASN A 1 88 ? 7.088 11.355 -37.963 1.00 80.81 88 ASN A C 1
ATOM 658 O O . ASN A 1 88 ? 6.411 10.363 -38.241 1.00 80.81 88 ASN A O 1
ATOM 662 N N . SER A 1 89 ? 8.383 11.394 -38.278 1.00 80.00 89 SER A N 1
ATOM 663 C CA . SER A 1 89 ? 9.033 10.284 -38.982 1.00 80.00 89 SER A CA 1
ATOM 664 C C . SER A 1 89 ? 10.473 10.090 -38.544 1.00 80.00 89 SER A C 1
ATOM 666 O O . SER A 1 89 ? 11.275 11.026 -38.542 1.00 80.00 89 SER A O 1
ATOM 668 N N . VAL A 1 90 ? 10.804 8.839 -38.243 1.00 82.62 90 VAL A N 1
ATOM 669 C CA . VAL A 1 90 ? 12.149 8.398 -37.894 1.00 82.62 90 VAL A CA 1
ATOM 670 C C . VAL A 1 90 ? 12.649 7.370 -38.903 1.00 82.62 90 VAL A C 1
ATOM 672 O O . VAL A 1 90 ? 11.906 6.491 -39.347 1.00 82.62 90 VAL A O 1
ATOM 675 N N . ARG A 1 91 ? 13.925 7.484 -39.273 1.00 83.50 91 ARG A N 1
ATOM 676 C CA . ARG A 1 91 ? 14.661 6.439 -39.977 1.00 83.50 91 ARG A CA 1
ATOM 677 C C . ARG A 1 91 ? 15.136 5.436 -38.950 1.00 83.50 91 ARG A C 1
ATOM 679 O O . ARG A 1 91 ? 15.792 5.827 -37.997 1.00 83.50 91 ARG A O 1
ATOM 686 N N . VAL A 1 92 ? 14.850 4.165 -39.167 1.00 80.81 92 VAL A N 1
ATOM 687 C CA . VAL A 1 92 ? 15.333 3.074 -38.327 1.00 80.81 92 VAL A CA 1
ATOM 688 C C . VAL A 1 92 ? 16.278 2.224 -39.161 1.00 80.81 92 VAL A C 1
ATOM 690 O O . VAL A 1 92 ? 15.851 1.652 -40.166 1.00 80.81 92 VAL A O 1
ATOM 693 N N . THR A 1 93 ? 17.540 2.137 -38.739 1.00 81.62 93 THR A N 1
ATOM 694 C CA . THR A 1 93 ? 18.531 1.236 -39.345 1.00 81.62 93 THR A CA 1
ATOM 695 C C . THR A 1 93 ? 18.675 -0.019 -38.492 1.00 81.62 93 THR A C 1
ATOM 697 O O . THR A 1 93 ? 19.041 0.055 -37.316 1.00 81.62 93 THR A O 1
ATOM 700 N N . GLU A 1 94 ? 18.351 -1.173 -39.069 1.00 79.81 94 GLU A N 1
ATOM 701 C CA . GLU A 1 94 ? 18.515 -2.476 -38.426 1.00 79.81 94 GLU A CA 1
ATOM 702 C C . GLU A 1 94 ? 19.980 -2.957 -38.469 1.00 79.81 94 GLU A C 1
ATOM 704 O O . GLU A 1 94 ? 20.758 -2.493 -39.306 1.00 79.81 94 GLU A O 1
ATOM 709 N N . PRO A 1 95 ? 20.382 -3.908 -37.600 1.00 74.69 95 PRO A N 1
ATOM 710 C CA . PRO A 1 95 ? 21.752 -4.435 -37.577 1.00 74.69 95 PRO A CA 1
ATOM 711 C C . PRO A 1 95 ? 22.217 -5.085 -38.891 1.00 74.69 95 PRO A C 1
ATOM 713 O O . PRO A 1 95 ? 23.417 -5.190 -39.122 1.00 74.69 95 PRO A O 1
ATOM 716 N N . ASP A 1 96 ? 21.290 -5.523 -39.748 1.00 81.75 96 ASP A N 1
ATOM 717 C CA . ASP A 1 96 ? 21.575 -6.093 -41.073 1.00 81.75 96 ASP A CA 1
ATOM 718 C C . ASP A 1 96 ? 21.715 -5.027 -42.181 1.00 81.75 96 ASP A C 1
ATOM 720 O O . ASP A 1 96 ? 21.903 -5.363 -43.351 1.00 81.75 96 ASP A O 1
ATOM 724 N N . GLY A 1 97 ? 21.629 -3.741 -41.823 1.00 82.12 97 GLY A N 1
ATOM 725 C CA . GLY A 1 97 ? 21.745 -2.605 -42.733 1.00 82.12 97 GLY A CA 1
ATOM 726 C C . GLY A 1 97 ? 20.443 -2.213 -43.436 1.00 82.12 97 GLY A C 1
ATOM 727 O O . GLY A 1 97 ? 20.452 -1.284 -44.247 1.00 82.12 97 GLY A O 1
ATOM 728 N N . ARG A 1 98 ? 19.312 -2.872 -43.152 1.00 80.25 98 ARG A N 1
ATOM 729 C CA . ARG A 1 98 ? 18.017 -2.461 -43.706 1.00 80.25 98 ARG A CA 1
ATOM 730 C C . ARG A 1 98 ? 17.543 -1.160 -43.072 1.00 80.25 98 ARG A C 1
ATOM 732 O O . ARG A 1 98 ? 17.629 -0.971 -41.861 1.00 80.25 98 ARG A O 1
ATOM 739 N N . MET A 1 99 ? 17.009 -0.276 -43.910 1.00 85.12 99 MET A N 1
ATOM 740 C CA . MET A 1 99 ? 16.467 1.014 -43.497 1.00 85.12 99 MET A CA 1
ATOM 741 C C . MET A 1 99 ? 14.964 1.057 -43.745 1.00 85.12 99 MET A C 1
ATOM 743 O O . MET A 1 99 ? 14.508 0.755 -44.849 1.00 85.12 99 MET A O 1
ATOM 747 N N . PHE A 1 100 ? 14.209 1.511 -42.749 1.00 83.19 100 PHE A N 1
ATOM 748 C CA . PHE A 1 100 ? 12.777 1.771 -42.881 1.00 83.19 100 PHE A CA 1
ATOM 749 C C . PHE A 1 100 ? 12.432 3.135 -42.285 1.00 83.19 100 PHE A C 1
ATOM 751 O O . PHE A 1 100 ? 13.072 3.589 -41.336 1.00 83.19 100 PHE A O 1
ATOM 758 N N . ILE 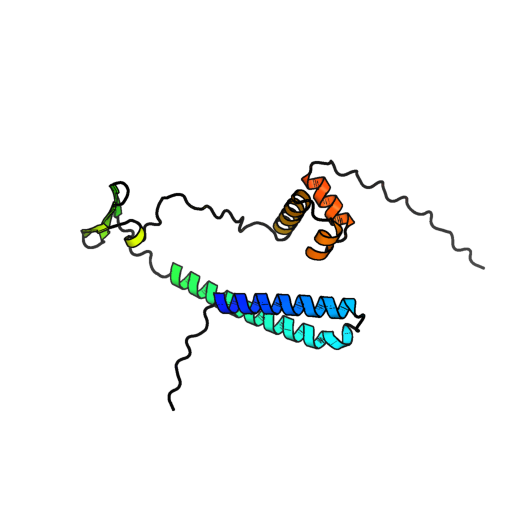A 1 101 ? 11.421 3.792 -42.851 1.00 84.25 101 ILE A N 1
ATOM 759 C CA . ILE A 1 101 ? 10.844 5.017 -42.292 1.00 84.25 101 ILE A CA 1
ATOM 760 C C . ILE A 1 101 ? 9.574 4.612 -41.560 1.00 84.25 101 ILE A C 1
ATOM 762 O O . ILE A 1 101 ? 8.716 3.942 -42.132 1.00 84.25 101 ILE A O 1
ATOM 766 N N . THR A 1 102 ? 9.463 5.004 -40.299 1.00 83.94 102 THR A N 1
ATOM 767 C CA . THR A 1 102 ? 8.304 4.690 -39.466 1.00 83.94 102 THR A CA 1
ATOM 768 C C . THR A 1 102 ? 7.988 5.855 -38.531 1.00 83.94 102 THR A C 1
ATOM 770 O O . THR A 1 102 ? 8.762 6.810 -38.428 1.00 83.94 102 THR A O 1
ATOM 773 N N . THR A 1 103 ? 6.843 5.802 -37.856 1.00 80.38 103 THR A N 1
ATOM 774 C CA . THR A 1 103 ? 6.535 6.718 -36.755 1.00 80.38 103 THR A CA 1
ATOM 775 C C . THR A 1 103 ? 7.355 6.353 -35.506 1.00 80.38 103 THR A C 1
ATOM 777 O O . THR A 1 103 ? 7.715 5.180 -35.342 1.00 80.38 103 THR A O 1
ATOM 780 N N . PRO A 1 104 ? 7.660 7.322 -34.618 1.00 71.50 104 PRO A N 1
ATOM 781 C CA . PRO A 1 104 ? 8.409 7.081 -33.377 1.00 71.50 104 PRO A CA 1
ATOM 782 C C . PRO A 1 104 ? 7.810 5.956 -32.518 1.00 71.50 104 PRO A C 1
ATOM 784 O O . PRO A 1 104 ? 8.530 5.062 -32.075 1.00 71.50 104 PRO A O 1
ATOM 787 N N . GLU A 1 105 ? 6.480 5.929 -32.403 1.00 73.12 105 GLU A N 1
ATOM 788 C CA . GLU A 1 105 ? 5.719 4.922 -31.651 1.00 73.12 105 GLU A CA 1
ATOM 789 C C . GLU A 1 105 ? 6.003 3.493 -32.137 1.00 73.12 105 GLU A C 1
ATOM 791 O O . GLU A 1 105 ? 6.333 2.608 -31.350 1.00 73.12 105 GLU A O 1
ATOM 796 N N . LEU A 1 106 ? 5.952 3.272 -33.455 1.00 73.19 106 LEU A N 1
ATOM 797 C CA . LEU A 1 106 ? 6.221 1.968 -34.070 1.00 73.19 106 LEU A CA 1
ATOM 798 C C . LEU A 1 106 ? 7.710 1.590 -34.039 1.00 73.19 106 LEU A C 1
ATOM 800 O O . LEU A 1 106 ? 8.054 0.408 -34.108 1.00 73.19 106 LEU A O 1
ATOM 804 N N . ALA A 1 107 ? 8.609 2.572 -33.928 1.00 67.00 107 ALA A N 1
ATOM 805 C CA . ALA A 1 107 ? 10.038 2.329 -33.757 1.00 67.00 107 ALA A CA 1
ATOM 806 C C . ALA A 1 107 ? 10.410 1.898 -32.328 1.00 67.00 107 ALA A C 1
ATOM 808 O O . ALA A 1 107 ? 11.562 1.518 -32.106 1.00 67.00 107 ALA A O 1
ATOM 809 N N . GLY A 1 108 ? 9.472 1.961 -31.373 1.00 64.62 108 GLY A N 1
ATOM 810 C CA . GLY A 1 108 ? 9.774 1.829 -29.946 1.00 64.62 108 GLY A CA 1
ATOM 811 C C . GLY A 1 108 ? 10.602 3.001 -29.414 1.00 64.62 108 GLY A C 1
ATOM 812 O O . GLY A 1 108 ? 11.225 2.894 -28.361 1.00 64.62 108 GLY A O 1
ATOM 813 N N . VAL A 1 109 ? 10.641 4.109 -30.156 1.00 64.44 109 VAL A N 1
ATOM 814 C CA . VAL A 1 109 ? 11.258 5.359 -29.728 1.00 64.44 109 VAL A CA 1
ATOM 815 C C . VAL A 1 109 ? 10.165 6.073 -28.963 1.00 64.44 109 VAL A C 1
ATOM 817 O O . VAL A 1 109 ? 9.208 6.551 -29.570 1.00 64.44 109 VAL A O 1
ATOM 820 N N . ALA A 1 110 ? 10.267 6.062 -27.632 1.00 57.00 110 ALA A N 1
ATOM 821 C CA . ALA A 1 110 ? 9.358 6.817 -26.781 1.00 57.00 110 ALA A CA 1
ATOM 822 C C . ALA A 1 110 ? 9.227 8.225 -27.374 1.00 57.00 110 ALA A C 1
ATOM 824 O O . ALA A 1 110 ? 10.245 8.884 -27.601 1.00 57.00 110 ALA A O 1
ATOM 825 N N . SER A 1 111 ? 7.998 8.616 -27.731 1.00 52.50 111 SER A N 1
ATOM 826 C CA . SER A 1 111 ? 7.743 9.924 -28.323 1.00 52.50 111 SER A CA 1
ATOM 827 C C . SER A 1 111 ? 8.418 10.976 -27.450 1.00 52.50 111 SER A C 1
ATOM 829 O O . SER A 1 111 ? 8.191 11.024 -26.243 1.00 52.50 111 SER A O 1
ATOM 831 N N . THR A 1 112 ? 9.289 11.789 -28.043 1.00 49.12 112 THR A N 1
ATOM 832 C CA . THR A 1 112 ? 9.911 12.925 -27.356 1.00 49.12 112 THR A CA 1
ATOM 833 C C . THR A 1 112 ? 8.932 14.084 -27.160 1.00 49.12 112 THR A C 1
ATOM 835 O O . THR A 1 112 ? 9.355 15.153 -26.723 1.00 49.12 112 THR A O 1
ATOM 838 N N . ASP A 1 113 ? 7.640 13.901 -27.460 1.00 45.91 113 ASP A N 1
ATOM 839 C CA . ASP A 1 113 ? 6.599 14.791 -26.959 1.00 45.91 113 ASP A CA 1
ATOM 840 C C . ASP A 1 113 ? 6.542 14.643 -25.450 1.00 45.91 113 ASP A C 1
ATOM 842 O O . ASP A 1 113 ? 5.927 13.716 -24.939 1.00 45.91 113 ASP A O 1
ATOM 846 N N . THR A 1 114 ? 7.248 15.568 -24.795 1.00 41.84 114 THR A N 1
ATOM 847 C CA . THR A 1 114 ? 7.275 15.882 -23.366 1.00 41.84 114 THR A CA 1
ATOM 848 C C . THR A 1 114 ? 7.118 14.652 -22.483 1.00 41.84 114 THR A C 1
ATOM 850 O O . THR A 1 114 ? 5.996 14.161 -22.353 1.00 41.84 114 THR A O 1
ATOM 853 N N . PRO A 1 115 ? 8.173 14.184 -21.786 1.00 37.69 115 PRO A N 1
ATOM 854 C CA . PRO A 1 115 ? 7.916 13.296 -20.669 1.00 37.69 115 PRO A CA 1
ATOM 855 C C . PRO A 1 115 ? 6.844 13.984 -19.820 1.00 37.69 115 PRO A C 1
ATOM 857 O O . PRO A 1 115 ? 7.051 15.090 -19.318 1.00 37.69 115 PRO A O 1
ATOM 860 N N . VAL A 1 116 ? 5.663 13.369 -19.707 1.00 43.69 116 VAL A N 1
ATOM 861 C CA . VAL A 1 116 ? 4.862 13.557 -18.510 1.00 43.69 116 VAL A CA 1
ATOM 862 C C . VAL A 1 116 ? 5.763 12.953 -17.460 1.00 43.69 116 VAL A C 1
ATOM 864 O O . VAL A 1 116 ? 5.818 11.739 -17.272 1.00 43.69 116 VAL A O 1
ATOM 867 N N . ILE A 1 117 ? 6.616 13.818 -16.922 1.00 37.88 117 ILE A N 1
ATOM 868 C CA . ILE A 1 117 ? 7.424 13.561 -15.764 1.00 37.88 117 ILE A CA 1
ATOM 869 C C . ILE A 1 117 ? 6.370 13.346 -14.687 1.00 37.88 117 ILE A C 1
ATOM 871 O O . ILE A 1 117 ? 5.908 14.280 -14.039 1.00 37.88 117 ILE A O 1
ATOM 875 N N . TRP A 1 118 ? 5.934 12.099 -14.539 1.00 45.94 118 TRP A N 1
ATOM 876 C CA . TRP A 1 118 ? 5.507 11.604 -13.252 1.00 45.94 118 TRP A CA 1
ATOM 877 C C . TRP A 1 118 ? 6.778 11.606 -12.396 1.00 45.94 118 TRP A C 1
ATOM 879 O O . TRP A 1 118 ? 7.360 10.567 -12.112 1.00 45.94 118 TRP A O 1
ATOM 889 N N . GLU A 1 119 ? 7.235 12.795 -11.999 1.00 45.12 119 GLU A N 1
ATOM 890 C CA . GLU A 1 119 ? 7.973 12.998 -10.754 1.00 45.12 119 GLU A CA 1
ATOM 891 C C . GLU A 1 119 ? 6.950 12.770 -9.632 1.00 45.12 119 GLU A C 1
ATOM 893 O O . GLU A 1 119 ? 6.670 13.623 -8.797 1.00 45.12 119 GLU A O 1
ATOM 898 N N . GLU A 1 120 ? 6.329 11.590 -9.614 1.00 55.53 120 GLU A N 1
ATOM 899 C CA . GLU A 1 120 ? 6.022 11.011 -8.330 1.00 55.53 120 GLU A CA 1
ATOM 900 C C . GLU A 1 120 ? 7.390 10.702 -7.755 1.00 55.53 120 GLU A C 1
ATOM 902 O O . GLU A 1 120 ? 8.093 9.817 -8.242 1.00 55.53 120 GLU A O 1
ATOM 907 N N . ASP A 1 121 ? 7.798 11.540 -6.803 1.00 51.69 121 ASP A N 1
ATOM 908 C CA . ASP A 1 121 ? 8.922 11.331 -5.906 1.00 51.69 121 ASP A CA 1
ATOM 909 C C . ASP A 1 121 ? 8.904 9.873 -5.414 1.00 51.69 121 ASP A C 1
ATOM 911 O O . ASP A 1 121 ? 8.385 9.570 -4.341 1.00 51.69 121 ASP A O 1
ATOM 915 N N . ALA A 1 122 ? 9.472 8.938 -6.178 1.00 55.06 122 ALA A N 1
ATOM 916 C CA . ALA A 1 122 ? 9.533 7.523 -5.814 1.00 55.06 122 ALA A CA 1
ATOM 917 C C . ALA A 1 122 ? 10.414 7.306 -4.567 1.00 55.06 122 ALA A C 1
ATOM 919 O O . ALA A 1 122 ? 10.498 6.207 -4.025 1.00 55.06 122 ALA A O 1
ATOM 920 N N . THR A 1 123 ? 11.072 8.372 -4.107 1.00 61.53 123 THR A N 1
ATOM 921 C CA . THR A 1 123 ? 11.852 8.458 -2.877 1.00 61.53 123 THR A CA 1
ATOM 922 C C . THR A 1 123 ? 11.104 9.126 -1.723 1.00 61.53 123 THR A C 1
ATOM 924 O O . THR A 1 123 ? 11.665 9.194 -0.630 1.00 61.53 123 THR A O 1
ATOM 927 N N . ALA A 1 124 ? 9.882 9.634 -1.927 1.00 73.94 124 ALA A N 1
ATOM 928 C CA . ALA A 1 124 ? 9.121 10.265 -0.858 1.00 73.94 124 ALA A CA 1
ATOM 929 C C . ALA A 1 124 ? 8.783 9.232 0.218 1.00 73.94 124 ALA A C 1
ATOM 931 O O . ALA A 1 124 ? 8.135 8.209 -0.012 1.00 73.94 124 ALA A O 1
ATOM 932 N N . THR A 1 125 ? 9.219 9.518 1.433 1.00 84.94 125 THR A N 1
ATOM 933 C CA . THR A 1 125 ? 8.882 8.721 2.603 1.00 84.94 125 THR A CA 1
ATOM 934 C C . THR A 1 125 ? 7.379 8.802 2.874 1.00 84.94 125 THR A C 1
ATOM 936 O O . THR A 1 125 ? 6.724 9.812 2.608 1.00 84.94 125 THR A O 1
ATOM 939 N N . ALA A 1 126 ? 6.814 7.768 3.504 1.00 78.81 126 ALA A N 1
ATOM 940 C CA . ALA A 1 126 ? 5.408 7.776 3.923 1.00 78.81 126 ALA A CA 1
ATOM 941 C C . ALA A 1 126 ? 5.045 9.009 4.783 1.00 78.81 126 ALA A C 1
ATOM 943 O O . ALA A 1 126 ? 3.908 9.481 4.773 1.00 78.81 126 ALA A O 1
ATOM 944 N N . THR A 1 127 ? 6.021 9.561 5.512 1.00 85.69 127 THR A N 1
ATOM 945 C CA . THR A 1 127 ? 5.862 10.801 6.280 1.00 85.69 127 THR A CA 1
ATOM 946 C C . THR A 1 127 ? 5.684 12.022 5.380 1.00 85.69 127 THR A C 1
ATOM 948 O O . THR A 1 127 ? 4.824 12.852 5.667 1.00 85.69 127 THR A O 1
ATOM 951 N N . GLU A 1 128 ? 6.451 12.138 4.298 1.00 86.94 128 GLU A N 1
ATOM 952 C CA . GLU A 1 128 ? 6.353 13.253 3.350 1.00 86.94 128 GLU A CA 1
ATOM 953 C C . GLU A 1 128 ? 5.038 13.212 2.577 1.00 86.94 128 GLU A C 1
ATOM 955 O O . GLU A 1 128 ? 4.357 14.234 2.492 1.00 86.94 128 GLU A O 1
ATOM 960 N N . LEU A 1 129 ? 4.624 12.028 2.115 1.00 87.25 129 LEU A N 1
ATOM 961 C CA . LEU A 1 129 ? 3.332 11.839 1.450 1.00 87.25 129 LEU A CA 1
ATOM 962 C C . LEU A 1 129 ? 2.165 12.216 2.373 1.00 87.25 129 LEU A C 1
ATOM 964 O O . LEU A 1 129 ? 1.262 12.951 1.974 1.00 87.25 129 LEU A O 1
ATOM 968 N N . ARG A 1 130 ? 2.215 11.795 3.643 1.00 92.00 130 ARG A N 1
ATOM 969 C CA . ARG A 1 130 ? 1.209 12.176 4.644 1.00 92.00 130 ARG A CA 1
ATOM 970 C C . ARG A 1 130 ? 1.195 13.683 4.901 1.00 92.00 130 ARG A C 1
ATOM 972 O O . ARG A 1 130 ? 0.121 14.272 4.978 1.00 92.00 130 ARG A O 1
ATOM 979 N N . ASN A 1 131 ? 2.359 14.316 5.045 1.00 93.12 131 ASN A N 1
ATOM 980 C CA . ASN A 1 131 ? 2.442 15.759 5.281 1.00 93.12 131 ASN A CA 1
ATOM 981 C C . ASN A 1 131 ? 1.917 16.552 4.076 1.00 93.12 131 ASN A C 1
ATOM 983 O O . ASN A 1 131 ? 1.202 17.533 4.267 1.00 93.12 131 ASN A O 1
ATOM 987 N N . ARG A 1 132 ? 2.209 16.094 2.851 1.00 91.31 132 ARG A N 1
ATOM 988 C CA . ARG A 1 132 ? 1.683 16.660 1.601 1.00 91.31 132 ARG A CA 1
ATOM 989 C C . ARG A 1 132 ? 0.156 16.578 1.557 1.00 91.31 132 ARG A C 1
ATOM 991 O O . ARG A 1 132 ? -0.489 17.597 1.332 1.00 91.31 132 ARG A O 1
ATOM 998 N N . PHE A 1 133 ? -0.410 15.414 1.880 1.00 92.75 133 PHE A N 1
ATOM 999 C CA . PHE A 1 133 ? -1.861 15.223 1.971 1.00 92.75 133 PHE A CA 1
ATOM 1000 C C . PHE A 1 133 ? -2.513 16.160 3.000 1.00 92.75 133 PHE A C 1
ATOM 1002 O O . PHE A 1 133 ? -3.523 16.799 2.707 1.00 92.75 133 PHE A O 1
ATOM 1009 N N . ILE A 1 134 ? -1.921 16.295 4.196 1.00 93.62 134 ILE A N 1
ATOM 1010 C CA . ILE A 1 134 ? -2.407 17.232 5.223 1.00 93.62 134 ILE A CA 1
ATOM 1011 C C . ILE A 1 134 ? -2.400 18.669 4.681 1.00 93.62 134 ILE A C 1
ATOM 1013 O O . ILE A 1 134 ? -3.390 19.379 4.842 1.00 93.62 134 ILE A O 1
ATOM 1017 N N . ALA A 1 135 ? -1.318 19.090 4.019 1.00 92.94 135 ALA A N 1
ATOM 1018 C CA . ALA A 1 135 ? -1.192 20.431 3.446 1.00 92.94 135 ALA A CA 1
ATOM 1019 C C . ALA A 1 135 ? -2.307 20.735 2.438 1.00 92.94 135 ALA A C 1
ATOM 1021 O O . ALA A 1 135 ? -2.935 21.794 2.487 1.00 92.94 135 ALA A O 1
ATOM 1022 N N . GLU A 1 136 ? -2.549 19.792 1.530 1.00 92.75 136 GLU A N 1
ATOM 1023 C CA . GLU A 1 136 ? -3.534 19.919 0.462 1.00 92.75 136 GLU A CA 1
ATOM 1024 C C . GLU A 1 136 ? -4.952 20.033 1.028 1.00 92.75 136 GLU A C 1
ATOM 1026 O O . GLU A 1 136 ? -5.675 20.972 0.698 1.00 92.75 136 GLU A O 1
ATOM 1031 N N . LYS A 1 137 ? -5.324 19.161 1.972 1.00 95.50 137 LYS A N 1
ATOM 1032 C CA . LYS A 1 137 ? -6.661 19.187 2.585 1.00 95.50 137 LYS A CA 1
ATOM 1033 C C . LYS A 1 137 ? -6.905 20.404 3.465 1.00 95.50 137 LYS A C 1
ATOM 1035 O O . LYS A 1 137 ? -8.011 20.941 3.465 1.00 95.50 137 LYS A O 1
ATOM 1040 N N . VAL A 1 138 ? -5.877 20.904 4.148 1.00 95.56 138 VAL A N 1
ATOM 1041 C CA . VAL A 1 138 ? -5.971 22.186 4.860 1.00 95.56 138 VAL A CA 1
ATOM 1042 C C . VAL A 1 138 ? -6.196 23.338 3.875 1.00 95.56 138 VAL A C 1
ATOM 1044 O O . VAL A 1 138 ? -7.028 24.205 4.137 1.00 95.56 138 VAL A O 1
ATOM 1047 N N . LYS A 1 139 ? -5.515 23.341 2.721 1.00 93.50 139 LYS A N 1
ATOM 1048 C CA . LYS A 1 139 ? -5.694 24.360 1.671 1.00 93.50 139 LYS A CA 1
ATOM 1049 C C . LYS A 1 139 ? -7.092 24.322 1.043 1.00 93.50 139 LYS A C 1
ATOM 1051 O O . LYS A 1 139 ? -7.621 25.371 0.689 1.00 93.50 139 LYS A O 1
ATOM 1056 N N . GLU A 1 140 ? -7.693 23.140 0.936 1.00 94.12 140 GLU A N 1
ATOM 1057 C CA . GLU A 1 140 ? -9.088 22.951 0.508 1.00 94.12 140 GLU A CA 1
ATOM 1058 C C . GLU A 1 140 ? -10.118 23.415 1.559 1.00 94.12 140 GLU A C 1
ATOM 1060 O O . GLU A 1 140 ? -11.304 23.511 1.248 1.00 94.12 140 GLU A O 1
ATOM 1065 N N . GLY A 1 141 ? -9.691 23.719 2.791 1.00 95.06 141 GLY A N 1
ATOM 1066 C CA . GLY A 1 141 ? -10.574 24.140 3.882 1.00 95.06 141 GLY A CA 1
ATOM 1067 C C . GLY A 1 141 ? -11.272 22.985 4.606 1.00 95.06 141 GLY A C 1
ATOM 1068 O O . GLY A 1 141 ? -12.290 23.207 5.262 1.00 95.06 141 GLY A O 1
ATOM 1069 N N . VAL A 1 142 ? -10.752 21.759 4.494 1.00 96.12 142 VAL A N 1
ATOM 1070 C CA . VAL A 1 142 ? -11.275 20.591 5.219 1.00 96.12 142 VAL A CA 1
ATOM 1071 C C . VAL A 1 142 ? -10.996 20.734 6.720 1.00 96.12 142 VAL A C 1
ATOM 1073 O O . VAL A 1 142 ? -9.924 21.195 7.122 1.00 96.12 142 VAL A O 1
ATOM 1076 N N . ASP A 1 143 ? -11.950 20.324 7.563 1.00 96.50 143 ASP A N 1
ATOM 1077 C CA . ASP A 1 143 ? -11.798 20.396 9.018 1.00 96.50 143 ASP A CA 1
ATOM 1078 C C . ASP A 1 143 ? -10.647 19.500 9.506 1.00 96.50 143 ASP A C 1
ATOM 1080 O O . ASP A 1 143 ? -10.505 18.333 9.128 1.00 96.50 143 ASP A O 1
ATOM 1084 N N . VAL A 1 144 ? -9.821 20.046 10.399 1.00 95.44 144 VAL A N 1
ATOM 1085 C CA . VAL A 1 144 ? -8.631 19.370 10.932 1.00 95.44 144 VAL A CA 1
ATOM 1086 C C . VAL A 1 144 ? -8.979 18.067 11.660 1.00 95.44 144 VAL A C 1
ATOM 1088 O O . VAL A 1 144 ? -8.168 17.140 11.680 1.00 95.44 144 VAL A O 1
ATOM 1091 N N . LYS A 1 145 ? -10.173 17.959 12.252 1.00 95.44 145 LYS A N 1
ATOM 1092 C CA . LYS A 1 145 ? -10.664 16.735 12.894 1.00 95.44 145 LYS A CA 1
ATOM 1093 C C . LYS A 1 145 ? -10.851 15.610 11.877 1.00 95.44 145 LYS A C 1
ATOM 1095 O O . LYS A 1 145 ? -10.453 14.482 12.166 1.00 95.44 145 LYS A O 1
ATOM 1100 N N . ASP A 1 146 ? -11.404 15.920 10.710 1.00 94.31 146 ASP A N 1
ATOM 1101 C CA . ASP A 1 146 ? -11.663 14.937 9.656 1.00 94.31 146 ASP A CA 1
ATOM 1102 C C . ASP A 1 146 ? -10.346 14.480 9.020 1.00 94.31 146 ASP A C 1
ATOM 1104 O O . ASP A 1 146 ? -10.123 13.282 8.836 1.00 94.31 146 ASP A O 1
ATOM 1108 N N . ILE A 1 147 ? -9.411 15.415 8.807 1.00 94.06 147 ILE A N 1
ATOM 1109 C CA . ILE A 1 147 ? -8.046 15.097 8.363 1.00 94.06 147 ILE A CA 1
ATOM 1110 C C . ILE A 1 147 ? -7.357 14.191 9.390 1.00 94.06 147 ILE A C 1
ATOM 1112 O O . ILE A 1 147 ? -6.799 13.163 9.018 1.00 94.06 147 ILE A O 1
ATOM 1116 N N . ALA A 1 148 ? -7.418 14.534 10.681 1.00 94.06 148 ALA A N 1
ATOM 1117 C CA . ALA A 1 148 ? -6.805 13.765 11.765 1.00 94.06 148 ALA A CA 1
ATOM 1118 C C . ALA A 1 148 ? -7.339 12.331 11.852 1.00 94.06 148 ALA A C 1
ATOM 1120 O O . ALA A 1 148 ? -6.555 11.399 12.042 1.00 94.06 148 ALA A O 1
ATOM 1121 N N . GLN A 1 149 ? -8.647 12.153 11.659 1.00 91.38 149 GLN A N 1
ATOM 1122 C CA . GLN A 1 149 ? -9.263 10.835 11.570 1.00 91.38 149 GLN A CA 1
ATOM 1123 C C . GLN A 1 149 ? -8.765 10.063 10.340 1.00 91.38 149 GLN A C 1
ATOM 1125 O O . GLN A 1 149 ? -8.408 8.894 10.474 1.00 91.38 149 GLN A O 1
ATOM 1130 N N . ALA A 1 150 ? -8.685 10.707 9.171 1.00 87.19 150 ALA A N 1
ATOM 1131 C CA . ALA A 1 150 ? -8.248 10.075 7.925 1.00 87.19 150 ALA A CA 1
ATOM 1132 C C . ALA A 1 150 ? -6.779 9.618 7.961 1.00 87.19 150 ALA A C 1
ATOM 1134 O O . ALA A 1 150 ? -6.460 8.530 7.492 1.00 87.19 150 ALA A O 1
ATOM 1135 N N . VAL A 1 151 ? -5.882 10.417 8.552 1.00 91.06 151 VAL A N 1
ATOM 1136 C CA . VAL A 1 151 ? -4.444 10.089 8.644 1.00 91.06 151 VAL A CA 1
ATOM 1137 C C . VAL A 1 151 ? -4.057 9.367 9.941 1.00 91.06 151 VAL A C 1
ATOM 1139 O O . VAL A 1 151 ? -2.871 9.142 10.183 1.00 91.06 151 VAL A O 1
ATOM 1142 N N . ASN A 1 152 ? -5.038 9.024 10.784 1.00 90.94 152 ASN A N 1
ATOM 1143 C CA . ASN A 1 152 ? -4.863 8.394 12.097 1.00 90.94 152 ASN A CA 1
ATOM 1144 C C . ASN A 1 152 ? -3.832 9.112 12.998 1.00 90.94 152 ASN A C 1
ATOM 1146 O O . ASN A 1 152 ? -2.959 8.494 13.612 1.00 90.94 152 ASN A O 1
ATOM 1150 N N . LEU A 1 153 ? -3.914 10.443 13.070 1.00 92.06 153 LEU A N 1
ATOM 1151 C CA . LEU A 1 153 ? -3.080 11.268 13.948 1.00 92.06 153 LEU A CA 1
ATOM 1152 C C . LEU A 1 153 ? -3.932 11.988 14.989 1.00 92.06 153 LEU A C 1
ATOM 1154 O O . LEU A 1 153 ? -5.121 12.238 14.813 1.00 92.06 153 LEU A O 1
ATOM 1158 N N . ARG A 1 154 ? -3.305 12.386 16.100 1.00 95.88 154 ARG A N 1
ATOM 1159 C CA . ARG A 1 154 ? -3.958 13.287 17.058 1.00 95.88 154 ARG A CA 1
ATOM 1160 C C . ARG A 1 154 ? -4.181 14.645 16.397 1.00 95.88 154 ARG A C 1
ATOM 1162 O O . ARG A 1 154 ? -3.265 15.168 15.768 1.00 95.88 154 ARG A O 1
ATOM 1169 N N . ARG A 1 155 ? -5.339 15.265 16.647 1.00 96.31 155 ARG A N 1
ATOM 1170 C CA . ARG A 1 155 ? -5.681 16.615 16.161 1.00 96.31 155 ARG A CA 1
ATOM 1171 C C . ARG A 1 155 ? -4.544 17.628 16.363 1.00 96.31 155 ARG A C 1
ATOM 1173 O O . ARG A 1 155 ? -4.126 18.263 15.407 1.00 96.31 155 ARG A O 1
ATOM 1180 N N . ALA A 1 156 ? -3.966 17.685 17.566 1.00 94.31 156 ALA A N 1
ATOM 1181 C CA . ALA A 1 156 ? -2.856 18.591 17.883 1.00 94.31 156 ALA A CA 1
ATOM 1182 C C . ALA A 1 156 ? -1.591 18.367 17.024 1.00 94.31 156 ALA A C 1
ATOM 1184 O O . ALA A 1 156 ? -0.815 19.294 16.808 1.00 94.31 156 ALA A O 1
ATOM 1185 N N . ALA A 1 157 ? -1.355 17.140 16.543 1.00 93.19 157 ALA A N 1
ATOM 1186 C CA . ALA A 1 157 ? -0.242 16.851 15.642 1.00 93.19 157 ALA A CA 1
ATOM 1187 C C . ALA A 1 157 ? -0.523 17.378 14.229 1.00 93.19 157 ALA A C 1
ATOM 1189 O O . ALA A 1 157 ? 0.361 17.975 13.624 1.00 93.19 157 ALA A O 1
ATOM 1190 N N . VAL A 1 158 ? -1.755 17.215 13.734 1.00 95.19 158 VAL A N 1
ATOM 1191 C CA . VAL A 1 158 ? -2.174 17.757 12.432 1.00 95.19 158 VAL A CA 1
ATOM 1192 C C . VAL A 1 158 ? -2.154 19.284 12.447 1.00 95.19 158 VAL A C 1
ATOM 1194 O O . VAL A 1 158 ? -1.616 19.878 11.522 1.00 95.19 158 VAL A O 1
ATOM 1197 N N . GLU A 1 159 ? -2.634 19.921 13.521 1.00 95.38 159 GLU A N 1
ATOM 1198 C CA . GLU A 1 159 ? -2.557 21.381 13.696 1.00 95.38 159 GLU A CA 1
ATOM 1199 C C . GLU A 1 159 ? -1.105 21.877 13.658 1.00 95.38 159 GLU A C 1
ATOM 1201 O O . GLU A 1 159 ? -0.805 22.858 12.985 1.00 95.38 159 GLU A O 1
ATOM 1206 N N . ARG A 1 160 ? -0.178 21.168 14.315 1.00 93.06 160 ARG A N 1
ATOM 1207 C CA . ARG A 1 160 ? 1.250 21.514 14.287 1.00 93.06 160 ARG A CA 1
ATOM 1208 C C . ARG A 1 160 ? 1.851 21.395 12.887 1.00 93.06 160 ARG A C 1
ATOM 1210 O O . ARG A 1 160 ? 2.578 22.290 12.474 1.00 93.06 160 ARG A O 1
ATOM 1217 N N . ILE A 1 161 ? 1.553 20.308 12.173 1.00 93.44 161 ILE A N 1
ATOM 1218 C CA . ILE A 1 161 ? 2.031 20.091 10.799 1.00 93.44 161 ILE A CA 1
ATOM 1219 C C . ILE A 1 161 ? 1.457 21.168 9.871 1.00 93.44 161 ILE A C 1
ATOM 1221 O O . ILE A 1 161 ? 2.197 21.743 9.081 1.00 93.44 161 ILE A O 1
ATOM 1225 N N . ALA A 1 162 ? 0.169 21.488 10.005 1.00 93.62 162 ALA A N 1
ATOM 1226 C CA . ALA A 1 162 ? -0.484 22.535 9.228 1.00 93.62 162 ALA A CA 1
ATOM 1227 C C . ALA A 1 162 ? 0.180 23.906 9.441 1.00 93.62 162 ALA A C 1
ATOM 1229 O O . ALA A 1 162 ? 0.529 24.560 8.461 1.00 93.62 162 ALA A O 1
ATOM 1230 N N . ARG A 1 163 ? 0.440 24.297 10.699 1.00 92.56 163 ARG A N 1
ATOM 1231 C CA . ARG A 1 163 ? 1.161 25.542 11.028 1.00 92.56 163 ARG A CA 1
ATOM 1232 C C . ARG A 1 163 ? 2.580 25.558 10.465 1.00 92.56 163 ARG A C 1
ATOM 1234 O O . ARG A 1 163 ? 2.972 26.516 9.806 1.00 92.56 163 ARG A O 1
ATOM 1241 N N . GLN A 1 164 ? 3.320 24.463 10.650 1.00 91.38 164 GLN A N 1
ATOM 1242 C CA . GLN A 1 164 ? 4.686 24.328 10.141 1.00 91.38 164 GLN A CA 1
ATOM 1243 C C . GLN A 1 164 ? 4.748 24.483 8.613 1.00 91.38 164 GLN A C 1
ATOM 1245 O O . GLN A 1 164 ? 5.670 25.108 8.095 1.00 91.38 164 GLN A O 1
ATOM 1250 N N . LEU A 1 165 ? 3.763 23.947 7.887 1.00 88.06 165 LEU A N 1
ATOM 1251 C CA . LEU A 1 165 ? 3.677 24.049 6.426 1.00 88.06 165 LEU A CA 1
ATOM 1252 C C . LEU A 1 165 ? 3.213 25.429 5.940 1.00 88.06 165 LEU A C 1
ATOM 1254 O O . LEU A 1 165 ? 3.539 25.816 4.821 1.00 88.06 165 LEU A O 1
ATOM 1258 N N . GLN A 1 166 ? 2.491 26.182 6.771 1.00 88.25 166 GLN A N 1
ATOM 1259 C CA . GLN A 1 166 ? 2.119 27.578 6.509 1.00 88.25 166 GLN A CA 1
ATOM 1260 C C . GLN A 1 166 ? 3.254 28.568 6.822 1.00 88.25 166 GLN A C 1
ATOM 1262 O O . GLN A 1 166 ? 3.106 29.763 6.577 1.00 88.25 166 GLN A O 1
ATOM 1267 N N . GLY A 1 167 ? 4.392 28.083 7.332 1.00 87.25 167 GLY A N 1
ATOM 1268 C CA . GLY A 1 167 ? 5.510 28.927 7.745 1.00 87.25 167 GLY A CA 1
ATOM 1269 C C . GLY A 1 167 ? 5.259 29.672 9.058 1.00 87.25 167 GLY A C 1
ATOM 1270 O O . GLY A 1 167 ? 6.019 30.580 9.384 1.00 87.25 167 GLY A O 1
ATOM 1271 N N . GLU A 1 168 ? 4.223 29.299 9.820 1.00 80.94 168 GLU A N 1
ATOM 1272 C CA . GLU A 1 168 ? 4.062 29.774 11.191 1.00 80.94 168 GLU A CA 1
ATOM 1273 C C . GLU A 1 168 ? 5.121 29.084 12.053 1.00 80.94 168 GLU A C 1
ATOM 1275 O O . GLU A 1 168 ? 5.098 27.866 12.259 1.00 80.94 168 GLU A O 1
ATOM 1280 N N . GLU A 1 169 ? 6.099 29.876 12.493 1.00 70.31 169 GLU A N 1
ATOM 1281 C CA . GLU A 1 169 ? 7.202 29.423 13.331 1.00 70.31 169 GLU A CA 1
ATOM 1282 C C . GLU A 1 169 ? 6.627 28.691 14.555 1.00 70.31 169 GLU A C 1
ATOM 1284 O O . GLU A 1 169 ? 5.722 29.215 15.214 1.00 70.31 169 GLU A O 1
ATOM 1289 N N . PRO A 1 170 ? 7.061 27.448 14.835 1.00 69.44 170 PRO A N 1
ATOM 1290 C CA . PRO A 1 170 ? 6.463 26.666 15.900 1.00 69.44 170 PRO A CA 1
ATOM 1291 C C . PRO A 1 170 ? 6.671 27.407 17.217 1.00 69.44 170 PRO A C 1
ATOM 1293 O O . PRO A 1 170 ? 7.805 27.541 17.671 1.00 69.44 170 PRO A O 1
ATOM 1296 N N . GLU A 1 171 ? 5.578 27.861 17.838 1.00 67.88 171 GLU A N 1
ATOM 1297 C CA . GLU A 1 171 ? 5.609 28.326 19.221 1.00 67.88 171 GLU A CA 1
ATOM 1298 C C . GLU A 1 171 ? 6.227 27.205 20.053 1.00 67.88 171 GLU A C 1
ATOM 1300 O O . GLU A 1 171 ? 5.632 26.135 20.236 1.00 67.88 171 GLU A O 1
ATOM 1305 N N . THR A 1 172 ? 7.472 27.424 20.478 1.00 70.94 172 THR A N 1
ATOM 1306 C CA . THR A 1 172 ? 8.222 26.504 21.322 1.00 70.94 172 THR A CA 1
ATOM 1307 C C . THR A 1 172 ? 7.301 26.113 22.470 1.00 70.94 172 THR A C 1
ATOM 1309 O O . THR A 1 172 ? 6.818 27.013 23.165 1.00 70.94 172 THR A O 1
ATOM 1312 N N . PRO A 1 173 ? 6.989 24.816 22.659 1.00 62.94 173 PRO A N 1
ATOM 1313 C CA . PRO A 1 173 ? 6.057 24.407 23.692 1.00 62.94 173 PRO A CA 1
ATOM 1314 C C . PRO A 1 173 ? 6.563 24.976 25.008 1.00 62.94 173 PRO A C 1
ATOM 1316 O O . PRO A 1 173 ? 7.686 24.662 25.407 1.00 62.94 173 PRO A O 1
ATOM 1319 N N . ALA A 1 174 ? 5.760 25.841 25.632 1.00 61.66 174 ALA A N 1
ATOM 1320 C CA . ALA A 1 174 ? 6.055 26.353 26.956 1.00 61.66 174 ALA A CA 1
ATOM 1321 C C . ALA A 1 174 ? 6.396 25.146 27.830 1.00 61.66 174 ALA A C 1
ATOM 1323 O O . ALA A 1 174 ? 5.601 24.205 27.934 1.00 61.66 174 ALA A O 1
ATOM 1324 N N . GLU A 1 175 ? 7.629 25.150 28.332 1.00 63.50 175 GLU A N 1
ATOM 1325 C CA . GLU A 1 175 ? 8.225 24.091 29.129 1.00 63.50 175 GLU A CA 1
ATOM 1326 C C . GLU A 1 175 ? 7.169 23.559 30.109 1.00 63.50 175 GLU A C 1
ATOM 1328 O O . GLU A 1 175 ? 6.562 24.359 30.832 1.00 63.50 175 GLU A O 1
ATOM 1333 N N . PRO A 1 176 ? 6.837 22.253 30.074 1.00 63.19 176 PRO A N 1
ATOM 1334 C CA . PRO A 1 176 ? 5.728 21.732 30.851 1.00 63.19 176 PRO A CA 1
ATOM 1335 C C . PRO A 1 176 ? 6.033 21.989 32.319 1.00 63.19 176 PRO A C 1
ATOM 1337 O O . PRO A 1 176 ? 6.925 21.359 32.880 1.00 63.19 176 PRO A O 1
ATOM 1340 N N . ALA A 1 177 ? 5.297 22.934 32.911 1.00 61.81 177 ALA A N 1
ATOM 1341 C CA . ALA A 1 177 ? 5.445 23.338 34.297 1.00 61.81 177 ALA A CA 1
ATOM 1342 C C . ALA A 1 177 ? 5.482 22.084 35.173 1.00 61.81 177 ALA A C 1
ATOM 1344 O O . ALA A 1 177 ? 4.471 21.394 35.349 1.00 61.81 177 ALA A O 1
ATOM 1345 N N . THR A 1 178 ? 6.680 21.767 35.660 1.00 65.00 178 THR A N 1
ATOM 1346 C CA . THR A 1 178 ? 6.968 20.623 36.511 1.00 65.00 178 THR A CA 1
ATOM 1347 C C . THR A 1 178 ? 6.015 20.686 37.693 1.00 65.00 178 THR A C 1
ATOM 1349 O O . THR A 1 178 ? 6.154 21.540 38.568 1.00 65.00 178 THR A O 1
ATOM 1352 N N . LYS A 1 179 ? 4.990 19.824 37.692 1.00 66.25 179 LYS A N 1
ATOM 1353 C CA . LYS A 1 179 ? 4.041 19.735 38.804 1.00 66.25 179 LYS A CA 1
ATOM 1354 C C . LYS A 1 179 ? 4.851 19.509 40.085 1.00 66.25 179 LYS A C 1
ATOM 1356 O O . LYS A 1 179 ? 5.599 18.530 40.135 1.00 66.25 179 LYS A O 1
ATOM 1361 N N . PRO A 1 180 ? 4.727 20.372 41.111 1.00 65.25 180 PRO A N 1
ATOM 1362 C CA . PRO A 1 180 ? 5.433 20.164 42.363 1.00 65.25 180 PRO A CA 1
ATOM 1363 C C . PRO A 1 180 ? 4.971 18.837 42.963 1.00 65.25 180 PRO A C 1
ATOM 1365 O O . PRO A 1 180 ? 3.772 18.587 43.110 1.00 65.25 180 PRO A O 1
ATOM 1368 N N . ALA A 1 181 ? 5.942 17.974 43.261 1.00 65.62 181 ALA A N 1
ATOM 1369 C CA . ALA A 1 181 ? 5.736 16.692 43.910 1.00 65.62 181 ALA A CA 1
ATOM 1370 C C . ALA A 1 181 ? 4.944 16.904 45.208 1.00 65.62 181 ALA A C 1
ATOM 1372 O O . ALA A 1 181 ? 5.440 17.482 46.176 1.00 65.62 181 ALA A O 1
ATOM 1373 N N . THR A 1 182 ? 3.689 16.466 45.223 1.00 66.25 182 THR A N 1
ATOM 1374 C CA . THR A 1 182 ? 2.859 16.486 46.422 1.00 66.25 182 THR A CA 1
ATOM 1375 C C . THR A 1 182 ? 3.387 15.426 47.381 1.00 66.25 182 THR A C 1
ATOM 1377 O O . THR A 1 182 ? 3.309 14.223 47.138 1.00 66.25 182 THR A O 1
ATOM 1380 N N . GLY A 1 183 ? 4.001 15.905 48.464 1.00 67.56 183 GLY A N 1
ATOM 1381 C CA . GLY A 1 183 ? 4.564 15.089 49.528 1.00 67.56 183 GLY A CA 1
ATOM 1382 C C . GLY A 1 183 ? 3.519 14.163 50.148 1.00 67.56 183 GLY A C 1
ATOM 1383 O O . GLY A 1 183 ? 2.496 14.601 50.674 1.00 67.56 183 GLY A O 1
ATOM 1384 N N . ARG A 1 184 ? 3.814 12.866 50.109 1.00 69.56 184 ARG A N 1
ATOM 1385 C CA . ARG A 1 184 ? 3.076 11.811 50.801 1.00 69.56 184 ARG A CA 1
ATOM 1386 C C . ARG A 1 184 ? 3.459 11.865 52.285 1.00 69.56 184 ARG A C 1
ATOM 1388 O O . ARG A 1 184 ? 4.566 11.477 52.646 1.00 69.56 184 ARG A O 1
ATOM 1395 N N . LYS A 1 185 ? 2.572 12.381 53.143 1.00 65.00 185 LYS A N 1
ATOM 1396 C CA . LYS A 1 185 ? 2.717 12.255 54.604 1.00 65.00 185 LYS A CA 1
ATOM 1397 C C . LYS A 1 185 ? 2.481 10.796 54.997 1.00 65.00 185 LYS A C 1
ATOM 1399 O O . LYS A 1 185 ? 1.440 10.238 54.663 1.00 65.00 185 LYS A O 1
ATOM 1404 N N . ALA A 1 186 ? 3.455 10.202 55.680 1.00 72.00 186 ALA A N 1
ATOM 1405 C CA . ALA A 1 186 ? 3.304 8.932 56.373 1.00 72.00 186 ALA A CA 1
ATOM 1406 C C . ALA A 1 186 ? 2.629 9.173 57.734 1.00 72.00 186 ALA A C 1
ATOM 1408 O O . ALA A 1 186 ? 2.980 10.113 58.451 1.00 72.00 186 ALA A O 1
ATOM 1409 N N . SER A 1 187 ? 1.651 8.342 58.071 1.00 71.12 187 SER A N 1
ATOM 1410 C CA . SER A 1 187 ? 1.117 8.135 59.420 1.00 71.12 187 SER A CA 1
ATOM 1411 C C . SER A 1 187 ? 0.825 6.654 59.570 1.00 71.12 187 SER A C 1
ATOM 1413 O O . SER A 1 187 ? 0.390 6.062 58.555 1.00 71.12 187 SER A O 1
#

pLDDT: mean 79.62, std 13.83, range [37.69, 96.5]

Nearest PDB structures (foldseek):
  6dkm-assembly3_F  TM=5.116E-01  e=5.737E+00  synthetic construct
  8r6r-assembly1_D  TM=3.564E-01  e=4.777E+00  Mycolicibacterium smegmatis MC2 155

Secondary structure (DSSP, 8-state):
------PPPPHHHHHHHHHHHHHHHHHHHHHHHHHT--HHHHHHHHHHHHHHHHHHHHHHHHHHHHHHHHHHHS------EEEEEETTEEEEE-TTS-EEEE-TTTTT----S--------TT--HHHHHHHHHHHHHHTT--HHHHHHHTT--HHHHHHHHHHHTT----PPP-------------

Solvent-accessible surface area (backbone atoms only — not comparable to full-atom values): 11531 Å² total; per-residue (Å²): 135,85,80,76,79,73,74,78,77,53,57,68,56,58,48,50,54,49,51,53,51,49,52,51,50,53,52,50,54,52,47,40,63,73,73,65,55,66,61,76,82,45,44,67,60,52,52,52,52,52,54,51,50,53,54,51,49,53,50,37,51,52,53,51,51,50,51,50,50,52,60,66,67,47,67,74,73,70,82,51,57,70,46,78,79,53,99,73,32,26,35,40,34,45,98,87,70,51,73,47,78,41,42,38,71,83,68,71,39,77,64,83,74,62,80,80,72,74,76,64,62,88,77,61,47,76,66,53,54,50,51,52,52,52,49,53,41,52,73,73,64,51,56,61,64,60,51,14,63,75,71,74,48,57,50,74,56,49,53,50,53,47,36,53,74,70,67,46,75,77,76,73,74,72,74,78,76,76,74,77,81,80,79,82,81,86,128